Protein AF-A0A060ZF05-F1 (afdb_monomer_lite)

Radius of gyration: 28.79 Å; chains: 1; bounding box: 62×110×44 Å

Organism: Oncorhynchus mykiss (NCBI:txid8022)

Foldseek 3Di:
DYDDDDDDDDDDDDDDDDDDDDPDDPFLQQLCLLELVSQLVQCPPPDDPLDDSSQQSQLQWHDPPDAAWIAHNTRRDIDDPDDRPDGNLVVCCVVPVVGCSNVVVDPRRCYPVCVPPLVQLVDLVSQLVQCPVPDPPQQADSSVCSVVSKHWDDDDDHWTWIDHRPWTWTWDQDPVNKIWIWIDDPQFIWIFTDHRRDRPDTDTPHD

Sequence (207 aa):
MGFSAPPPSSPLSSRGVEDMSHQRPPTCHNPSMRREQDRLDSFHSWILSIITPSELAKAGFYYLGQGDRVACFTCGGQLSNWEPGDRAVSEHQRHYPNCHFVRGDRADNVSLAGVVSVTSMQQREERLLTFVHWPLRIPVRPDQLAKAGFYYVGKRDSELYIHIFNYICILFLHNDGVCVLQGVMMCGVMVCVCVCGVLQGVMMCVC

pLDDT: mean 71.34, std 19.38, range [30.27, 97.69]

InterPro domains:
  IPR001370 BIR repeat [PF00653] (39-102)
  IPR001370 BIR repeat [PS01282] (36-102)
  IPR001370 BIR repeat [PS50143] (39-103)
  IPR001370 BIR repeat [PS50143] (127-169)
  IPR001370 BIR repeat [SM00238] (34-104)
  IPR001370 BIR repeat [cd00022] (37-104)
  IPR050784 Inhibitor of Apoptosis [PTHR10044] (10-158)

Secondary structure (DSSP, 8-state):
---------------------SS-------GGG-BHHHHHHTTTT---SSS-HHHHHHTTEEE-SSTT-EEETTT--EE----TT--HHHHHHHH-TT-TTTTT--SS-B-HHHHS-TTGGGSHHHHHHGGGG--TT--S-HHHHHHTTEEEEEEETTEEEEEETTEEEEEEEPTTSEEEEEEEETTEEEEEEEETTEEEEEEEE--

Structure (mmCIF, N/CA/C/O backbone):
data_AF-A0A060ZF05-F1
#
_entry.id   AF-A0A060ZF05-F1
#
loop_
_atom_site.group_PDB
_atom_site.id
_atom_site.type_symbol
_atom_site.label_atom_id
_atom_site.label_alt_id
_atom_site.label_comp_id
_atom_site.label_asym_id
_atom_site.label_entity_id
_atom_site.label_seq_id
_atom_site.pdbx_PDB_ins_code
_atom_site.Cartn_x
_atom_site.Cartn_y
_atom_site.Cartn_z
_atom_site.occupancy
_atom_site.B_iso_or_equiv
_atom_site.auth_seq_id
_atom_site.auth_comp_id
_atom_site.auth_asym_id
_atom_site.auth_atom_id
_atom_site.pdbx_PDB_model_num
ATOM 1 N N . MET A 1 1 ? -37.560 73.081 -5.644 1.00 37.31 1 MET A N 1
ATOM 2 C CA . MET A 1 1 ? -37.584 73.018 -4.165 1.00 37.31 1 MET A CA 1
ATOM 3 C C . MET A 1 1 ? -37.797 71.549 -3.816 1.00 37.31 1 MET A C 1
ATOM 5 O O . MET A 1 1 ? -38.806 71.029 -4.250 1.00 37.31 1 MET A O 1
ATOM 9 N N . GLY A 1 2 ? -36.929 70.758 -3.197 1.00 42.72 2 GLY A N 1
ATOM 10 C CA . GLY A 1 2 ? -35.638 70.950 -2.546 1.00 42.72 2 GLY A CA 1
ATOM 11 C C . GLY A 1 2 ? -35.559 69.940 -1.386 1.00 42.72 2 GLY A C 1
ATOM 12 O O . GLY A 1 2 ? -36.425 70.010 -0.525 1.00 42.72 2 GLY A O 1
ATOM 13 N N . PHE A 1 3 ? -34.507 69.100 -1.379 1.00 38.28 3 PHE A N 1
ATOM 14 C CA . PHE A 1 3 ? -33.882 68.419 -0.215 1.00 38.28 3 PHE A CA 1
ATOM 15 C C . PHE A 1 3 ? -34.684 67.238 0.413 1.00 38.28 3 PHE A C 1
ATOM 17 O O . PHE A 1 3 ? -35.897 67.313 0.509 1.00 38.28 3 PHE A O 1
ATOM 24 N N . SER A 1 4 ? -34.157 66.074 0.828 1.00 40.22 4 SER A N 1
ATOM 25 C CA . SER A 1 4 ? -32.821 65.613 1.253 1.00 40.22 4 SER A CA 1
ATOM 26 C C . SER A 1 4 ? -32.740 64.063 1.224 1.00 40.22 4 SER A C 1
ATOM 28 O O . SER A 1 4 ? -33.758 63.394 1.368 1.00 40.22 4 SER A O 1
ATOM 30 N N . ALA A 1 5 ? -31.532 63.493 1.155 1.00 41.94 5 ALA A N 1
ATOM 31 C CA . ALA A 1 5 ? -31.155 62.166 1.707 1.00 41.94 5 ALA A CA 1
ATOM 32 C C . ALA A 1 5 ? -30.052 62.404 2.784 1.00 41.94 5 ALA A C 1
ATOM 34 O O . ALA A 1 5 ? -29.548 63.535 2.764 1.00 41.94 5 ALA A O 1
ATOM 35 N N . PRO A 1 6 ? -29.584 61.468 3.669 1.00 47.88 6 PRO A N 1
ATOM 36 C CA . PRO A 1 6 ? -29.504 59.987 3.573 1.00 47.88 6 PRO A CA 1
ATOM 37 C C . PRO A 1 6 ? -29.701 59.232 4.958 1.00 47.88 6 PRO A C 1
ATOM 39 O O . PRO A 1 6 ? -30.583 59.660 5.691 1.00 47.88 6 PRO A O 1
ATOM 42 N N . PRO A 1 7 ? -28.964 58.148 5.361 1.00 48.72 7 PRO A N 1
ATOM 43 C CA . PRO A 1 7 ? -29.350 56.709 5.420 1.00 48.72 7 PRO A CA 1
ATOM 44 C C . PRO A 1 7 ? -29.197 56.079 6.856 1.00 48.72 7 PRO A C 1
ATOM 46 O O . PRO A 1 7 ? -29.183 56.838 7.820 1.00 48.72 7 PRO A O 1
ATOM 49 N N . PRO A 1 8 ? -28.865 54.773 7.067 1.00 51.00 8 PRO A N 1
ATOM 50 C CA . PRO A 1 8 ? -29.492 53.479 6.717 1.00 51.00 8 PRO A CA 1
ATOM 51 C C . PRO A 1 8 ? -29.905 52.643 7.971 1.00 51.00 8 PRO A C 1
ATOM 53 O O . PRO A 1 8 ? -29.541 52.967 9.098 1.00 51.00 8 PRO A O 1
ATOM 56 N N . SER A 1 9 ? -30.587 51.500 7.798 1.00 36.81 9 SER A N 1
ATOM 57 C CA . SER A 1 9 ? -30.452 50.310 8.680 1.00 36.81 9 SER A CA 1
ATOM 58 C C . SER A 1 9 ? -31.197 49.085 8.124 1.00 36.81 9 SER A C 1
ATOM 60 O O . SER A 1 9 ? -32.403 49.117 7.903 1.00 36.81 9 SER A O 1
ATOM 62 N N . SER A 1 10 ? -30.467 47.987 7.912 1.00 43.34 10 SER A N 1
ATOM 63 C CA . SER A 1 10 ? -30.991 46.610 7.811 1.00 43.34 10 SER A CA 1
ATOM 64 C C . SER A 1 10 ? -31.406 46.122 9.216 1.00 43.34 10 SER A C 1
ATOM 66 O O . SER A 1 10 ? -30.821 46.628 10.179 1.00 43.34 10 SER A O 1
ATOM 68 N N . PRO A 1 11 ? -32.337 45.148 9.396 1.00 44.28 11 PRO A N 1
ATOM 69 C CA . PRO A 1 11 ? -31.976 43.720 9.258 1.00 44.28 11 PRO A CA 1
ATOM 70 C C . PRO A 1 11 ? -33.100 42.702 8.870 1.00 44.28 11 PRO A C 1
ATOM 72 O O . PRO A 1 11 ? -34.249 42.817 9.268 1.00 44.28 11 PRO A O 1
ATOM 75 N N . LEU A 1 12 ? -32.668 41.650 8.152 1.00 35.44 12 LEU A N 1
ATOM 76 C CA . LEU A 1 12 ? -32.954 40.192 8.246 1.00 35.44 12 LEU A CA 1
ATOM 77 C C . LEU A 1 12 ? -34.383 39.556 8.253 1.00 35.44 12 LEU A C 1
ATOM 79 O O . LEU A 1 12 ? -35.133 39.668 9.214 1.00 35.44 12 LEU A O 1
ATOM 83 N N . SER A 1 13 ? -34.536 38.608 7.297 1.00 39.97 13 SER A N 1
ATOM 84 C CA . SER A 1 13 ? -35.200 37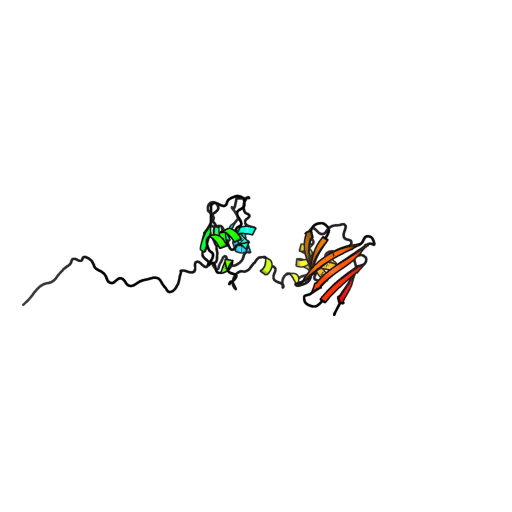.270 7.340 1.00 39.97 13 SER A CA 1
ATOM 85 C C . SER A 1 13 ? -36.722 37.181 7.076 1.00 39.97 13 SER A C 1
ATOM 87 O O . SER A 1 13 ? -37.522 37.769 7.787 1.00 39.97 13 SER A O 1
ATOM 89 N N . SER A 1 14 ? -37.227 36.375 6.124 1.00 43.94 14 SER A N 1
ATOM 90 C CA . SER A 1 14 ? -37.078 34.908 6.133 1.00 43.94 14 SER A CA 1
ATOM 91 C C . SER A 1 14 ? -37.566 34.172 4.856 1.00 43.94 14 SER A C 1
ATOM 93 O O . SER A 1 14 ? -38.616 34.475 4.305 1.00 43.94 14 SER A O 1
ATOM 95 N N . ARG A 1 15 ? -36.800 33.119 4.509 1.00 44.34 15 ARG A N 1
ATOM 96 C CA . ARG A 1 15 ? -37.182 31.768 4.019 1.00 44.34 15 ARG A CA 1
ATOM 97 C C . ARG A 1 15 ? -37.821 31.566 2.629 1.00 44.34 15 ARG A C 1
ATOM 99 O O . ARG A 1 15 ? -39.030 31.431 2.501 1.00 44.34 15 ARG A O 1
ATOM 106 N N . GLY A 1 16 ? -36.953 31.257 1.663 1.00 39.88 16 GLY A N 1
ATOM 107 C CA . GLY A 1 16 ? -37.136 30.147 0.719 1.00 39.88 16 GLY A CA 1
ATOM 108 C C . GLY A 1 16 ? -35.880 29.271 0.776 1.00 39.88 16 GLY A C 1
ATOM 109 O O . GLY A 1 16 ? -34.785 29.765 0.524 1.00 39.88 16 GLY A O 1
ATOM 110 N N . VAL A 1 17 ? -36.017 28.025 1.225 1.00 56.09 17 VAL A N 1
ATOM 111 C CA . VAL A 1 17 ? -34.931 27.042 1.343 1.00 56.09 17 VAL A CA 1
ATOM 112 C C . VAL A 1 17 ? -35.178 26.007 0.257 1.00 56.09 17 VAL A C 1
ATOM 114 O O . VAL A 1 17 ? -36.142 25.262 0.380 1.00 56.09 17 VAL A O 1
ATOM 117 N N . GLU A 1 18 ? -34.330 25.950 -0.770 1.00 51.72 18 GLU A N 1
ATOM 118 C CA . GLU A 1 18 ? -34.262 24.803 -1.685 1.00 51.72 18 GLU A CA 1
ATOM 119 C C . GLU A 1 18 ? -32.794 24.388 -1.890 1.00 51.72 18 GLU A C 1
ATOM 121 O O . GLU A 1 18 ? -32.016 24.999 -2.617 1.00 51.72 18 GLU A O 1
ATOM 126 N N . ASP A 1 19 ? -32.447 23.400 -1.064 1.00 46.66 19 ASP A N 1
ATOM 127 C CA . ASP A 1 19 ? -31.475 22.308 -1.162 1.00 46.66 19 ASP A CA 1
ATOM 128 C C . ASP A 1 19 ? -30.199 22.447 -2.024 1.00 46.66 19 ASP A C 1
ATOM 130 O O . ASP A 1 19 ? -30.164 22.245 -3.238 1.00 46.66 19 ASP A O 1
ATOM 134 N N . MET A 1 20 ? -29.091 22.658 -1.312 1.00 54.03 20 MET A N 1
ATOM 135 C CA . MET A 1 20 ? -27.708 22.514 -1.763 1.00 54.03 20 MET A CA 1
ATOM 136 C C . MET A 1 20 ? -27.163 21.124 -1.401 1.00 54.03 20 MET A C 1
ATOM 138 O O . MET A 1 20 ? -26.401 21.015 -0.437 1.00 54.03 20 MET A O 1
ATOM 142 N N . SER A 1 21 ? -27.507 20.051 -2.132 1.00 50.41 21 SER A N 1
ATOM 143 C CA . SER A 1 21 ? -26.936 18.742 -1.758 1.00 50.41 21 SER A CA 1
ATOM 144 C C . SER A 1 21 ? -26.695 17.652 -2.815 1.00 50.41 21 SER A C 1
ATOM 146 O O . SER A 1 21 ? -26.310 16.566 -2.389 1.00 50.41 21 SER A O 1
ATOM 148 N N . HIS A 1 22 ? -26.833 17.825 -4.145 1.00 56.66 22 HIS A N 1
ATOM 149 C CA . HIS A 1 22 ? -26.851 16.629 -5.036 1.00 56.66 22 HIS A CA 1
ATOM 150 C C . HIS A 1 22 ? -25.856 16.474 -6.205 1.00 56.66 22 HIS A C 1
ATOM 152 O O . HIS A 1 22 ? -25.925 15.423 -6.837 1.00 56.66 22 HIS A O 1
ATOM 158 N N . GLN A 1 23 ? -24.907 17.370 -6.537 1.00 53.16 23 GLN A N 1
ATOM 159 C CA . GLN A 1 23 ? -24.079 17.132 -7.756 1.00 53.16 23 GLN A CA 1
ATOM 160 C C . GLN A 1 23 ? -22.585 17.500 -7.701 1.00 53.16 23 GLN A C 1
ATOM 162 O O . GLN A 1 23 ? -22.026 18.019 -8.662 1.00 53.16 23 GLN A O 1
ATOM 167 N N . ARG A 1 24 ? -21.909 17.152 -6.604 1.00 46.50 24 ARG A N 1
ATOM 168 C CA . ARG A 1 24 ? -20.616 16.426 -6.589 1.00 46.50 24 ARG A CA 1
ATOM 169 C C . ARG A 1 24 ? -20.098 16.422 -5.152 1.00 46.50 24 ARG A C 1
ATOM 171 O O . ARG A 1 24 ? -19.870 17.501 -4.608 1.00 46.50 24 ARG A O 1
ATOM 178 N N . PRO A 1 25 ? -19.857 15.253 -4.537 1.00 49.22 25 PRO A N 1
ATOM 179 C CA . PRO A 1 25 ? -19.029 15.218 -3.342 1.00 49.22 25 PRO A CA 1
ATOM 180 C C . PRO A 1 25 ? -17.658 15.809 -3.705 1.00 49.22 25 PRO A C 1
ATOM 182 O O . PRO A 1 25 ? -17.191 15.568 -4.826 1.00 49.22 25 PRO A O 1
ATOM 185 N N . PRO A 1 26 ? -16.982 16.546 -2.806 1.00 48.66 26 PRO A N 1
ATOM 186 C CA . PRO A 1 26 ? -15.568 16.814 -2.985 1.00 48.66 26 PRO A CA 1
ATOM 187 C C . PRO A 1 26 ? -14.891 15.447 -3.024 1.00 48.66 26 PRO A C 1
ATOM 189 O O . PRO A 1 26 ? -14.799 14.753 -2.014 1.00 48.66 26 PRO A O 1
ATOM 192 N N . THR A 1 27 ? -14.483 15.003 -4.209 1.00 53.50 27 THR A N 1
ATOM 193 C CA . THR A 1 27 ? -13.615 13.844 -4.328 1.00 53.50 27 THR A CA 1
ATOM 194 C C . THR A 1 27 ? -12.332 14.240 -3.615 1.00 53.50 27 THR A C 1
ATOM 196 O O . THR A 1 27 ? -11.495 14.927 -4.197 1.00 53.50 27 THR A O 1
ATOM 199 N N . CYS A 1 28 ? -12.161 13.853 -2.352 1.00 57.56 28 CYS A N 1
ATOM 200 C CA . CYS A 1 28 ? -10.864 13.878 -1.678 1.00 57.56 28 CYS A CA 1
ATOM 201 C C . CYS A 1 28 ? -10.023 12.718 -2.222 1.00 57.56 28 CYS A C 1
ATOM 203 O O . CYS A 1 28 ? -9.595 11.793 -1.537 1.00 57.56 28 CYS A O 1
ATOM 205 N N . HIS A 1 29 ? -9.836 12.796 -3.532 1.00 72.00 29 HIS A N 1
ATOM 206 C CA . HIS A 1 29 ? -8.847 12.095 -4.291 1.00 72.00 29 HIS A CA 1
ATOM 207 C C . HIS A 1 29 ? -7.545 12.857 -4.065 1.00 72.00 29 HIS A C 1
ATOM 209 O O . HIS A 1 29 ? -7.476 14.049 -4.364 1.00 72.00 29 HIS A O 1
ATOM 215 N N . ASN A 1 30 ? -6.535 12.193 -3.513 1.00 83.19 30 ASN A N 1
ATOM 216 C CA . ASN A 1 30 ? -5.188 12.732 -3.408 1.00 83.19 30 ASN A CA 1
ATOM 217 C C . ASN A 1 30 ? -4.326 12.099 -4.517 1.00 83.19 30 ASN A C 1
ATOM 219 O O . ASN A 1 30 ? -3.826 10.984 -4.334 1.00 83.19 30 ASN A O 1
ATOM 223 N N . PRO A 1 31 ? -4.154 12.764 -5.681 1.00 83.00 31 PRO A N 1
ATOM 224 C CA . PRO A 1 31 ? -3.467 12.173 -6.826 1.00 83.00 31 PRO A CA 1
ATOM 225 C C . PRO A 1 31 ? -1.995 11.858 -6.552 1.00 83.00 31 PRO A C 1
ATOM 227 O O . PRO A 1 31 ? -1.457 10.942 -7.170 1.00 83.00 31 PRO A O 1
ATOM 230 N N . SER A 1 32 ? -1.345 12.589 -5.636 1.00 86.75 32 SER A N 1
ATOM 231 C CA . SER A 1 32 ? 0.062 12.351 -5.291 1.00 86.75 32 SER A CA 1
ATOM 232 C C . SER A 1 32 ? 0.272 11.043 -4.528 1.00 86.75 32 SER A C 1
ATOM 234 O O . SER A 1 32 ? 1.389 10.556 -4.469 1.00 86.75 32 SER A O 1
ATOM 236 N N . MET A 1 33 ? -0.800 10.440 -4.003 1.00 91.81 33 MET A N 1
ATOM 237 C CA . MET A 1 33 ? -0.770 9.183 -3.249 1.00 91.81 33 MET A CA 1
ATOM 238 C C . MET A 1 33 ? -1.316 7.995 -4.061 1.00 91.81 33 MET A C 1
ATOM 240 O O . MET A 1 33 ? -1.662 6.941 -3.514 1.00 91.81 33 MET A O 1
ATOM 244 N N . ARG A 1 34 ? -1.410 8.144 -5.392 1.00 87.00 34 ARG A N 1
ATOM 245 C CA . ARG A 1 34 ? -1.910 7.090 -6.290 1.00 87.00 34 ARG A CA 1
ATOM 246 C C . ARG A 1 34 ? -0.980 5.880 -6.382 1.00 87.00 34 ARG A C 1
ATOM 248 O O . ARG A 1 34 ? -1.466 4.769 -6.608 1.00 87.00 34 ARG A O 1
ATOM 255 N N . ARG A 1 35 ? 0.335 6.080 -6.217 1.00 85.19 35 ARG A N 1
ATOM 256 C CA . ARG A 1 35 ? 1.319 4.992 -6.216 1.00 85.19 35 ARG A CA 1
ATOM 257 C C . ARG A 1 35 ? 1.431 4.416 -4.818 1.00 85.19 35 ARG A C 1
ATOM 259 O O . ARG A 1 35 ? 1.539 5.145 -3.840 1.00 85.19 35 ARG A O 1
ATOM 266 N N . GLU A 1 36 ? 1.427 3.096 -4.728 1.00 90.44 36 GLU A N 1
ATOM 267 C CA . GLU A 1 36 ? 1.588 2.390 -3.461 1.00 90.44 36 GLU A CA 1
ATOM 268 C C . GLU A 1 36 ? 2.944 2.686 -2.808 1.00 90.44 36 GLU A C 1
ATOM 270 O O . GLU A 1 36 ? 2.998 2.802 -1.588 1.00 90.44 36 GLU A O 1
ATOM 275 N N . GLN A 1 37 ? 3.997 2.919 -3.602 1.00 88.81 37 GLN A N 1
ATOM 276 C CA . GLN A 1 37 ? 5.295 3.359 -3.081 1.00 88.81 37 GLN A CA 1
ATOM 277 C C . GLN A 1 37 ? 5.216 4.730 -2.393 1.00 88.81 37 GLN A C 1
ATOM 279 O O . GLN A 1 37 ? 5.701 4.862 -1.279 1.00 88.81 37 GLN A O 1
ATOM 284 N N . ASP A 1 38 ? 4.532 5.718 -2.983 1.00 91.38 38 ASP A N 1
ATOM 285 C CA . ASP A 1 38 ? 4.375 7.042 -2.349 1.00 91.38 38 ASP A CA 1
ATOM 286 C C . ASP A 1 38 ? 3.641 6.924 -1.007 1.00 91.38 38 ASP A C 1
ATOM 288 O O . ASP A 1 38 ? 3.963 7.599 -0.028 1.00 91.38 38 ASP A O 1
ATOM 292 N N . ARG A 1 39 ? 2.654 6.020 -0.949 1.00 95.50 39 ARG A N 1
ATOM 293 C CA . ARG A 1 39 ? 1.940 5.724 0.292 1.00 95.50 39 ARG A CA 1
ATOM 294 C C . ARG A 1 39 ? 2.855 5.072 1.317 1.00 95.50 39 ARG A C 1
ATOM 296 O O . ARG A 1 39 ? 2.810 5.480 2.469 1.00 95.50 39 ARG A O 1
ATOM 303 N N . LEU A 1 40 ? 3.690 4.113 0.924 1.00 94.31 40 LEU A N 1
ATOM 304 C CA . LEU A 1 40 ? 4.695 3.513 1.805 1.00 94.31 40 LEU A CA 1
ATOM 305 C C . LEU A 1 40 ? 5.672 4.551 2.363 1.00 94.31 40 LEU A C 1
ATOM 307 O O . LEU A 1 40 ? 5.910 4.574 3.569 1.00 94.31 40 LEU A O 1
ATOM 311 N N . ASP A 1 41 ? 6.191 5.428 1.506 1.00 93.00 41 ASP A N 1
ATOM 312 C CA . ASP A 1 41 ? 7.196 6.429 1.876 1.00 93.00 41 ASP A CA 1
ATOM 313 C C . ASP A 1 41 ? 6.658 7.434 2.910 1.00 93.00 41 ASP A C 1
ATOM 315 O O . ASP A 1 41 ? 7.416 7.994 3.704 1.00 93.00 41 ASP A O 1
ATOM 319 N N . SER A 1 42 ? 5.333 7.612 2.975 1.00 94.56 42 SER A N 1
ATOM 320 C CA . SER A 1 42 ? 4.698 8.448 3.999 1.00 94.56 42 SER A CA 1
ATOM 321 C C . SER A 1 42 ? 4.867 7.914 5.430 1.00 94.56 42 SER A C 1
ATOM 323 O O . SER A 1 42 ? 4.777 8.691 6.375 1.00 94.56 42 SER A O 1
ATOM 325 N N . PHE A 1 43 ? 5.165 6.623 5.626 1.00 96.56 43 PHE A N 1
ATOM 326 C CA . PHE A 1 43 ? 5.248 5.977 6.946 1.00 96.56 43 PHE A CA 1
ATOM 327 C C . PHE A 1 43 ? 6.621 6.107 7.637 1.00 96.56 43 PHE A C 1
ATOM 329 O O . PHE A 1 43 ? 6.942 5.322 8.528 1.00 96.56 43 PHE A O 1
ATOM 336 N N . HIS A 1 44 ? 7.437 7.102 7.277 1.00 88.56 44 HIS A N 1
ATOM 337 C CA . HIS A 1 44 ? 8.808 7.263 7.786 1.00 88.56 44 HIS A CA 1
ATOM 338 C C . HIS A 1 44 ? 8.932 7.349 9.326 1.00 88.56 44 HIS A C 1
ATOM 340 O O . HIS A 1 44 ? 9.999 7.071 9.867 1.00 88.56 44 HIS A O 1
ATOM 346 N N . SER A 1 45 ? 7.872 7.747 10.041 1.00 90.06 45 SER A N 1
ATOM 347 C CA . SER A 1 45 ? 7.822 7.831 11.513 1.00 90.06 45 SER A CA 1
ATOM 348 C C . SER A 1 45 ? 6.754 6.929 12.142 1.00 90.06 45 SER A C 1
ATOM 350 O O . SER A 1 45 ? 6.326 7.163 13.272 1.00 90.06 45 SER A O 1
ATOM 352 N N . TRP A 1 46 ? 6.307 5.897 11.424 1.00 92.81 46 TRP A N 1
ATOM 353 C CA . TRP A 1 46 ? 5.329 4.942 11.934 1.00 92.81 46 TRP A CA 1
ATOM 354 C C . TRP A 1 46 ? 5.943 4.009 12.982 1.00 92.81 46 TRP A C 1
ATOM 356 O O . TRP A 1 46 ? 6.964 3.372 12.730 1.00 92.81 46 TRP A O 1
ATOM 366 N N . ILE A 1 47 ? 5.304 3.908 14.149 1.00 87.69 47 ILE A N 1
ATOM 367 C CA . ILE A 1 47 ? 5.835 3.158 15.301 1.00 87.69 47 ILE A CA 1
ATOM 368 C C . ILE A 1 47 ? 5.019 1.913 15.670 1.00 87.69 47 ILE A C 1
ATOM 370 O O . ILE A 1 47 ? 5.479 1.105 16.474 1.00 87.69 47 ILE A O 1
ATOM 374 N N . LEU A 1 48 ? 3.813 1.742 15.116 1.00 88.25 48 LEU A N 1
ATOM 375 C CA . LEU A 1 48 ? 2.967 0.600 15.457 1.00 88.25 48 LEU A CA 1
ATOM 376 C C . LEU A 1 48 ? 3.423 -0.657 14.714 1.00 88.25 48 LEU A C 1
ATOM 378 O O . LEU A 1 48 ? 3.506 -0.673 13.489 1.00 88.25 48 LEU A O 1
ATOM 382 N N . SER A 1 49 ? 3.670 -1.730 15.464 1.00 89.31 49 SER A N 1
ATOM 383 C CA . SER A 1 49 ? 4.021 -3.049 14.922 1.00 89.31 49 SER A CA 1
ATOM 384 C C . SER A 1 49 ? 2.809 -3.954 14.690 1.00 89.31 49 SER A C 1
ATOM 386 O O . SER A 1 49 ? 2.897 -4.893 13.903 1.00 89.31 49 SER A O 1
ATOM 388 N N . ILE A 1 50 ? 1.683 -3.668 15.354 1.00 91.25 50 ILE A N 1
ATOM 389 C CA . ILE A 1 50 ? 0.435 -4.446 15.263 1.00 91.25 50 ILE A CA 1
ATOM 390 C C . ILE A 1 50 ? -0.188 -4.409 13.865 1.00 91.25 50 ILE A C 1
ATOM 392 O O . ILE A 1 50 ? -0.889 -5.340 13.485 1.00 91.25 50 ILE A O 1
ATOM 396 N N . ILE A 1 51 ? 0.108 -3.360 13.096 1.00 92.88 51 ILE A N 1
ATOM 397 C CA . ILE A 1 51 ? -0.287 -3.218 11.703 1.00 92.88 51 ILE A CA 1
ATOM 398 C C . ILE A 1 51 ? 0.849 -2.565 10.925 1.00 92.88 51 ILE A C 1
ATOM 400 O O . ILE A 1 51 ? 1.432 -1.562 11.345 1.00 92.88 51 ILE A O 1
ATOM 404 N N . THR A 1 52 ? 1.205 -3.170 9.795 1.00 93.50 52 THR A N 1
ATOM 405 C CA . THR A 1 52 ? 2.409 -2.768 9.065 1.00 93.50 52 THR A CA 1
ATOM 406 C C . THR A 1 52 ? 2.116 -1.655 8.054 1.00 93.50 52 THR A C 1
ATOM 408 O O . THR A 1 52 ? 1.061 -1.670 7.412 1.00 93.50 52 THR A O 1
ATOM 411 N N . PRO A 1 53 ? 3.073 -0.738 7.812 1.00 94.50 53 PRO A N 1
ATOM 412 C CA . PRO A 1 53 ? 2.985 0.236 6.723 1.00 94.50 53 PRO A CA 1
ATOM 413 C C . PRO A 1 53 ? 2.648 -0.380 5.361 1.00 94.50 53 PRO A C 1
ATOM 415 O O . PRO A 1 53 ? 1.870 0.186 4.600 1.00 94.50 53 PRO A O 1
ATOM 418 N N . SER A 1 54 ? 3.192 -1.566 5.062 1.00 92.12 54 SER A N 1
ATOM 419 C CA . SER A 1 54 ? 2.920 -2.277 3.807 1.00 92.12 54 SER A CA 1
ATOM 420 C C . SER A 1 54 ? 1.467 -2.717 3.685 1.00 92.12 54 SER A C 1
ATOM 422 O O . SER A 1 54 ? 0.863 -2.531 2.630 1.00 92.12 54 SER A O 1
ATOM 424 N N . GLU A 1 55 ? 0.876 -3.235 4.761 1.00 92.81 55 GLU A N 1
ATOM 425 C CA . GLU A 1 55 ? -0.540 -3.595 4.769 1.00 92.81 55 GLU A CA 1
ATOM 426 C C . GLU A 1 55 ? -1.441 -2.368 4.561 1.00 92.81 55 GLU A C 1
ATOM 428 O O . GLU A 1 55 ? -2.367 -2.410 3.747 1.00 92.81 55 GLU A O 1
ATOM 433 N N . LEU A 1 56 ? -1.126 -1.256 5.227 1.00 96.50 56 LEU A N 1
ATOM 434 C CA . LEU A 1 56 ? -1.856 0.006 5.101 1.00 96.50 56 LEU A CA 1
ATOM 435 C C . LEU A 1 56 ? -1.746 0.591 3.684 1.00 96.50 56 LEU A C 1
ATOM 437 O O . LEU A 1 56 ? -2.764 0.878 3.047 1.00 96.50 56 LEU A O 1
ATOM 441 N N . ALA A 1 57 ? -0.529 0.699 3.148 1.00 95.38 57 ALA A N 1
ATOM 442 C CA . ALA A 1 57 ? -0.280 1.201 1.798 1.00 95.38 57 ALA A CA 1
ATOM 443 C C . ALA A 1 57 ? -0.994 0.361 0.735 1.00 95.38 57 ALA A C 1
ATOM 445 O O . ALA A 1 57 ? -1.637 0.914 -0.169 1.00 95.38 57 ALA A O 1
ATOM 446 N N . LYS A 1 58 ? -0.965 -0.967 0.871 1.00 91.19 58 LYS A N 1
ATOM 447 C CA . LYS A 1 58 ? -1.669 -1.888 -0.024 1.00 91.19 58 LYS A CA 1
ATOM 448 C C . LYS A 1 58 ? -3.190 -1.750 0.064 1.00 91.19 58 LYS A C 1
ATOM 450 O O . LYS A 1 58 ? -3.863 -1.875 -0.954 1.00 91.19 58 LYS A O 1
ATOM 455 N N . ALA A 1 59 ? -3.732 -1.426 1.237 1.00 94.00 59 ALA A N 1
ATOM 456 C CA . ALA A 1 59 ? -5.151 -1.119 1.428 1.00 94.00 59 ALA A CA 1
ATOM 457 C C . ALA A 1 59 ? -5.559 0.285 0.931 1.00 94.00 59 ALA A C 1
ATOM 459 O O . ALA A 1 59 ? -6.724 0.666 1.053 1.00 94.00 59 ALA A O 1
ATOM 460 N N . GLY A 1 60 ? -4.629 1.046 0.344 1.00 94.12 60 GLY A N 1
ATOM 461 C CA . GLY A 1 60 ? -4.886 2.370 -0.219 1.00 94.12 60 GLY A CA 1
ATOM 462 C C . GLY A 1 60 ? -4.673 3.519 0.766 1.00 94.12 60 GLY A C 1
ATOM 463 O O . GLY A 1 60 ? -5.067 4.644 0.456 1.00 94.12 60 GLY A O 1
ATOM 464 N N . PHE A 1 61 ? -4.067 3.264 1.926 1.00 96.81 61 PHE A N 1
ATOM 465 C CA . PHE A 1 61 ? -3.835 4.263 2.965 1.00 96.81 61 PHE A CA 1
ATOM 466 C C . PHE A 1 61 ? -2.430 4.862 2.916 1.00 96.81 61 PHE A C 1
ATOM 468 O O . PHE A 1 61 ? -1.464 4.158 2.651 1.00 96.81 61 PHE A O 1
ATOM 475 N N . TYR A 1 62 ? -2.316 6.153 3.213 1.00 96.69 62 TYR A N 1
ATOM 476 C CA . TYR A 1 62 ? -1.052 6.831 3.508 1.00 96.69 62 TYR A CA 1
ATOM 477 C C . TYR A 1 62 ? -1.111 7.445 4.908 1.00 96.69 62 TYR A C 1
ATOM 479 O O . TYR A 1 62 ? -2.196 7.732 5.424 1.00 96.69 62 TYR A O 1
ATOM 487 N N . TYR A 1 63 ? 0.046 7.632 5.531 1.00 97.56 63 TYR A N 1
ATOM 488 C CA . TYR A 1 63 ? 0.164 8.182 6.873 1.00 97.56 63 TYR A CA 1
ATOM 489 C C . TYR A 1 63 ? -0.043 9.698 6.888 1.00 97.56 63 TYR A C 1
ATOM 491 O O . TYR A 1 63 ? 0.437 10.415 6.009 1.00 97.56 63 TYR A O 1
ATOM 499 N N . LEU A 1 64 ? -0.739 10.198 7.912 1.00 95.25 64 LEU A N 1
ATOM 500 C CA . LEU A 1 64 ? -0.985 11.631 8.099 1.00 95.25 64 LEU A CA 1
ATOM 501 C C . LEU A 1 64 ? 0.071 12.335 8.964 1.00 95.25 64 LEU A C 1
ATOM 503 O O . LEU A 1 64 ? -0.014 13.545 9.152 1.00 95.25 64 LEU A O 1
ATOM 507 N N . GLY A 1 65 ? 1.051 11.607 9.508 1.00 92.88 65 GLY A N 1
ATOM 508 C CA . GLY A 1 65 ? 2.107 12.192 10.342 1.00 92.88 65 GLY A CA 1
ATOM 509 C C . GLY A 1 65 ? 1.739 12.371 11.819 1.00 92.88 65 GLY A C 1
ATOM 510 O O . GLY A 1 65 ? 2.569 12.849 12.589 1.00 92.88 65 GLY A O 1
ATOM 511 N N . GLN A 1 66 ? 0.523 11.996 12.232 1.00 91.94 66 GLN A N 1
ATOM 512 C CA . GLN A 1 66 ? 0.043 12.172 13.603 1.00 91.94 66 GLN A CA 1
ATOM 513 C C . GLN A 1 66 ? -0.533 10.877 14.186 1.00 91.94 66 GLN A C 1
ATOM 515 O O . GLN A 1 66 ? -1.560 10.380 13.721 1.00 91.94 66 GLN A O 1
ATOM 520 N N . GLY A 1 67 ? 0.081 10.391 15.270 1.00 93.25 67 GLY A N 1
ATOM 521 C CA . GLY A 1 67 ? -0.360 9.187 15.977 1.00 93.25 67 GLY A CA 1
ATOM 522 C C . GLY A 1 67 ? -0.336 7.968 15.061 1.00 93.25 67 GLY A C 1
ATOM 523 O O . GLY A 1 67 ? 0.694 7.650 14.479 1.00 93.25 67 GLY A O 1
ATOM 524 N N . ASP A 1 68 ? -1.481 7.313 14.912 1.00 95.31 68 ASP A N 1
ATOM 525 C CA . ASP A 1 68 ? -1.680 6.177 14.013 1.00 95.31 68 ASP A CA 1
ATOM 526 C C . ASP A 1 68 ? -2.694 6.475 12.893 1.00 95.31 68 ASP A C 1
ATOM 528 O O . ASP A 1 68 ? -3.307 5.583 12.300 1.00 95.31 68 ASP A O 1
ATOM 532 N N . ARG A 1 69 ? -2.889 7.765 12.603 1.00 97.06 69 ARG A N 1
ATOM 533 C CA . ARG A 1 69 ? -3.897 8.227 11.652 1.00 97.06 69 ARG A CA 1
ATOM 534 C C . ARG A 1 69 ? -3.438 8.019 10.220 1.00 97.06 69 ARG A C 1
ATOM 536 O O . ARG A 1 69 ? -2.376 8.497 9.815 1.00 97.06 69 ARG A O 1
ATOM 543 N N . VAL A 1 70 ? -4.296 7.401 9.424 1.00 97.56 70 VAL A N 1
ATOM 544 C CA . VAL A 1 70 ? -4.083 7.204 7.990 1.00 97.56 70 VAL A CA 1
ATOM 545 C C . VAL A 1 70 ? -5.264 7.724 7.183 1.00 97.56 70 VAL A C 1
ATOM 547 O O . VAL A 1 70 ? -6.369 7.828 7.709 1.00 97.56 70 VAL A O 1
ATOM 550 N N . ALA A 1 71 ? -5.050 8.027 5.904 1.00 96.62 71 ALA A N 1
ATOM 551 C CA . ALA A 1 71 ? -6.100 8.450 4.981 1.00 96.62 71 ALA A CA 1
ATOM 552 C C . ALA A 1 71 ? -6.038 7.682 3.665 1.00 96.62 71 ALA A C 1
ATOM 554 O O . ALA A 1 71 ? -4.958 7.370 3.162 1.00 96.62 71 ALA A O 1
ATOM 555 N N . CYS A 1 72 ? -7.195 7.375 3.083 1.00 95.56 72 CYS A N 1
ATOM 556 C CA . CYS A 1 72 ? -7.239 6.756 1.770 1.00 95.56 72 CYS A CA 1
ATOM 557 C C . CYS A 1 72 ? -7.039 7.804 0.667 1.00 95.56 72 CYS A C 1
ATOM 559 O O . CYS A 1 72 ? -7.762 8.796 0.617 1.00 95.56 72 CYS A O 1
ATOM 561 N N . PHE A 1 73 ? -6.153 7.547 -0.302 1.00 94.12 73 PHE A N 1
ATOM 562 C CA . PHE A 1 73 ? -5.941 8.455 -1.447 1.00 94.12 73 PHE A CA 1
ATOM 563 C C . PHE A 1 73 ? -7.163 8.611 -2.370 1.00 94.12 73 PHE A C 1
ATOM 565 O O . PHE A 1 73 ? -7.163 9.431 -3.282 1.00 94.12 73 PHE A O 1
ATOM 572 N N . THR A 1 74 ? -8.181 7.776 -2.178 1.00 91.19 74 THR A N 1
ATOM 573 C CA . THR A 1 74 ? -9.368 7.690 -3.026 1.00 91.19 74 THR A CA 1
ATOM 574 C C . THR A 1 74 ? -10.519 8.522 -2.515 1.00 91.19 74 THR A C 1
ATOM 576 O O . THR A 1 74 ? -11.070 9.349 -3.232 1.00 91.19 74 THR A O 1
ATOM 579 N N . CYS A 1 75 ? -10.973 8.124 -1.332 1.00 91.38 75 CYS A N 1
ATOM 580 C CA . CYS A 1 75 ? -12.217 8.541 -0.724 1.00 91.38 75 CYS A CA 1
ATOM 581 C C . CYS A 1 75 ? -11.930 9.498 0.426 1.00 91.38 75 CYS A C 1
ATOM 583 O O . CYS A 1 75 ? -12.867 9.873 1.118 1.00 91.38 75 CYS A O 1
ATOM 585 N N . GLY A 1 76 ? -10.645 9.790 0.685 1.00 92.50 76 GLY A N 1
ATOM 586 C CA . GLY A 1 76 ? -10.139 10.555 1.822 1.00 92.50 76 GLY A CA 1
ATOM 587 C C . GLY A 1 76 ? -10.557 10.029 3.187 1.00 92.50 76 GLY A C 1
ATOM 588 O O . GLY A 1 76 ? -10.341 10.723 4.176 1.00 92.50 76 GLY A O 1
ATOM 589 N N . GLY A 1 77 ? -11.147 8.832 3.253 1.00 94.81 77 GLY A N 1
ATOM 590 C CA . GLY A 1 77 ? -11.565 8.203 4.493 1.00 94.81 77 GLY A CA 1
ATOM 591 C C . GLY A 1 77 ? -10.373 8.015 5.420 1.00 94.81 77 GLY A C 1
ATOM 592 O O . GLY A 1 77 ? -9.342 7.488 4.994 1.00 94.81 77 GLY A O 1
ATOM 593 N N . GLN A 1 78 ? -10.513 8.477 6.660 1.00 96.94 78 GLN A N 1
ATOM 594 C CA . GLN A 1 78 ? -9.476 8.408 7.684 1.00 96.94 78 GLN A CA 1
ATOM 595 C C . GLN A 1 78 ? -9.790 7.315 8.698 1.00 96.94 78 GLN A C 1
ATOM 597 O O . GLN A 1 78 ? -10.953 7.128 9.057 1.00 96.94 78 GLN A O 1
ATOM 602 N N . LEU A 1 79 ? -8.750 6.619 9.151 1.00 97.38 79 LEU A N 1
ATOM 603 C CA . LEU A 1 79 ? -8.811 5.611 10.210 1.00 97.38 79 LEU A CA 1
ATOM 604 C C . LEU A 1 79 ? -7.668 5.824 11.205 1.00 97.38 79 LEU A C 1
ATOM 606 O O . LEU A 1 79 ? -6.615 6.357 10.848 1.00 97.38 79 LEU A O 1
ATOM 610 N N . SER A 1 80 ? -7.904 5.427 12.451 1.00 96.56 80 SER A N 1
ATOM 611 C CA . SER A 1 80 ? -6.985 5.526 13.588 1.00 96.56 80 SER A CA 1
ATOM 612 C C . SER A 1 80 ? -7.453 4.600 14.710 1.00 96.56 80 SER A C 1
ATOM 614 O O . SER A 1 80 ? -8.566 4.081 14.635 1.00 96.56 80 SER A O 1
ATOM 616 N N . ASN A 1 81 ? -6.676 4.508 15.787 1.00 96.00 81 ASN A N 1
ATOM 617 C CA . ASN A 1 81 ? -6.879 3.587 16.907 1.00 96.00 81 ASN A CA 1
ATOM 618 C C . ASN A 1 81 ? -6.856 2.118 16.462 1.00 96.00 81 ASN A C 1
ATOM 620 O O . ASN A 1 81 ? -7.783 1.370 16.750 1.00 96.00 81 ASN A O 1
ATOM 624 N N . TRP A 1 82 ? -5.812 1.729 15.730 1.00 96.62 82 TRP A N 1
ATOM 625 C CA . TRP A 1 82 ? -5.643 0.353 15.259 1.00 96.62 82 TRP A CA 1
ATOM 626 C C . TRP A 1 82 ? -5.461 -0.620 16.428 1.00 96.62 82 TRP A C 1
ATOM 628 O O . TRP A 1 82 ? -4.678 -0.361 17.346 1.00 96.62 82 TRP A O 1
ATOM 638 N N . GLU A 1 83 ? -6.140 -1.763 16.367 1.00 95.19 83 GLU A N 1
ATOM 639 C CA . GLU A 1 83 ? -6.120 -2.802 17.396 1.00 95.19 83 GLU A CA 1
ATOM 640 C C . GLU A 1 83 ? -5.436 -4.094 16.906 1.00 95.19 83 GLU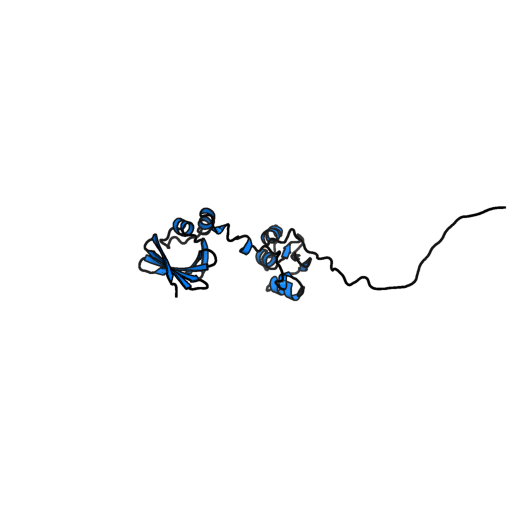 A C 1
ATOM 642 O O . GLU A 1 83 ? -5.392 -4.387 15.705 1.00 95.19 83 GLU A O 1
ATOM 647 N N . PRO A 1 84 ? -4.876 -4.916 17.817 1.00 93.00 84 PRO A N 1
ATOM 648 C CA . PRO A 1 84 ? -4.362 -6.231 17.452 1.00 93.00 84 PRO A CA 1
ATOM 649 C C . PRO A 1 84 ? -5.442 -7.101 16.792 1.00 93.00 84 PRO A C 1
ATOM 651 O O . PRO A 1 84 ? -6.460 -7.414 17.402 1.00 93.00 84 PRO A O 1
ATOM 654 N N . GLY A 1 85 ? -5.179 -7.548 15.562 1.00 91.62 85 GLY A N 1
ATOM 655 C CA . GLY A 1 85 ? -6.110 -8.364 14.775 1.00 91.62 85 GLY A CA 1
ATOM 656 C C . GLY A 1 85 ? -6.868 -7.587 13.699 1.00 91.62 85 GLY A C 1
ATOM 657 O O . GLY A 1 85 ? -7.456 -8.220 12.815 1.00 91.62 85 GLY A O 1
ATOM 658 N N . ASP A 1 86 ? -6.796 -6.254 13.711 1.00 93.38 86 ASP A N 1
ATOM 659 C CA . ASP A 1 86 ? -7.327 -5.439 12.626 1.00 93.38 86 ASP A CA 1
ATOM 660 C C . ASP A 1 86 ? -6.638 -5.758 11.304 1.00 93.38 86 ASP A C 1
ATOM 662 O O . ASP A 1 86 ? -5.433 -6.009 11.225 1.00 93.38 86 ASP A O 1
ATOM 666 N N . ARG A 1 87 ? -7.425 -5.705 10.230 1.00 94.25 87 ARG A N 1
ATOM 667 C CA . ARG A 1 87 ? -6.929 -5.843 8.862 1.00 94.25 87 ARG A CA 1
ATOM 668 C C . ARG A 1 87 ? -7.259 -4.587 8.088 1.00 94.25 87 ARG A C 1
ATOM 670 O O . ARG A 1 87 ? -8.436 -4.249 7.963 1.00 94.25 87 ARG A O 1
ATOM 677 N N . ALA A 1 88 ? -6.255 -3.943 7.495 1.00 94.81 88 ALA A N 1
ATOM 678 C CA . ALA A 1 88 ? -6.445 -2.634 6.863 1.00 94.81 88 ALA A CA 1
ATOM 679 C C . ALA A 1 88 ? -7.535 -2.654 5.781 1.00 94.81 88 ALA A C 1
ATOM 681 O O . ALA A 1 88 ? -8.367 -1.755 5.718 1.00 94.81 88 ALA A O 1
ATOM 682 N N . VAL A 1 89 ? -7.557 -3.696 4.942 1.00 92.38 89 VAL A N 1
ATOM 683 C CA . VAL A 1 89 ? -8.563 -3.849 3.875 1.00 92.38 89 VAL A CA 1
ATOM 684 C C . VAL A 1 89 ? -9.962 -4.059 4.451 1.00 92.38 89 VAL A C 1
ATOM 686 O O . VAL A 1 89 ? -10.913 -3.444 3.971 1.00 92.38 89 VAL A O 1
ATOM 689 N N . SER A 1 90 ? -10.086 -4.895 5.483 1.00 95.69 90 SER A N 1
ATOM 690 C CA . SER A 1 90 ? -11.371 -5.175 6.127 1.00 95.69 90 SER A CA 1
ATOM 691 C C . SER A 1 90 ? -11.934 -3.923 6.789 1.00 95.69 90 SER A C 1
ATOM 693 O O . SER A 1 90 ? -13.096 -3.593 6.571 1.00 95.69 90 SER A O 1
ATOM 695 N N . GLU A 1 91 ? -11.101 -3.178 7.518 1.00 97.69 91 GLU A N 1
ATOM 696 C CA . GLU A 1 91 ? -11.504 -1.920 8.145 1.00 97.69 91 GLU A CA 1
ATOM 697 C C . GLU A 1 91 ? -11.856 -0.860 7.098 1.00 97.69 91 GLU A C 1
ATOM 699 O O . GLU A 1 91 ? -12.885 -0.190 7.203 1.00 97.69 91 GLU A O 1
ATOM 704 N N . HIS A 1 92 ? -11.082 -0.762 6.016 1.00 96.44 92 HIS A N 1
ATOM 705 C CA . HIS A 1 92 ? -11.410 0.131 4.908 1.00 96.44 92 HIS A CA 1
ATOM 706 C C . HIS A 1 92 ? -12.790 -0.184 4.315 1.00 96.44 92 HIS A C 1
ATOM 708 O O . HIS A 1 92 ? -13.601 0.721 4.119 1.00 96.44 92 HIS A O 1
ATOM 714 N N . GLN A 1 93 ? -13.082 -1.462 4.069 1.00 95.75 93 GLN A N 1
ATOM 715 C CA . GLN A 1 93 ? -14.371 -1.892 3.540 1.00 95.75 93 GLN A CA 1
ATOM 716 C C . GLN A 1 93 ? -15.516 -1.676 4.527 1.00 95.75 93 GLN A C 1
ATOM 718 O O . GLN A 1 93 ? -16.607 -1.282 4.116 1.00 95.75 93 GLN A O 1
ATOM 723 N N . ARG A 1 94 ? -15.267 -1.901 5.818 1.00 96.00 94 ARG A N 1
ATOM 724 C CA . ARG A 1 94 ? -16.255 -1.742 6.885 1.00 96.00 94 ARG A CA 1
ATOM 725 C C . ARG A 1 94 ? -16.684 -0.287 7.059 1.00 96.00 94 ARG A C 1
ATOM 727 O O . ARG A 1 94 ? -17.879 -0.020 7.141 1.00 96.00 94 ARG A O 1
ATOM 734 N N . HIS A 1 95 ? -15.729 0.644 7.103 1.00 95.88 95 HIS A N 1
ATOM 735 C CA . HIS A 1 95 ? -16.008 2.068 7.346 1.00 95.88 95 HIS A CA 1
ATOM 736 C C . HIS A 1 95 ? -16.338 2.849 6.075 1.00 95.88 95 HIS A C 1
ATOM 738 O O . HIS A 1 95 ? -17.131 3.787 6.117 1.00 95.88 95 HIS A O 1
ATOM 744 N N . TYR A 1 96 ? -15.762 2.464 4.933 1.00 94.25 96 TYR A N 1
ATOM 745 C CA . TYR A 1 96 ? -15.935 3.161 3.656 1.00 94.25 96 TYR A CA 1
ATOM 746 C C . TYR A 1 96 ? -16.314 2.190 2.519 1.00 94.25 96 TYR A C 1
ATOM 748 O O . TY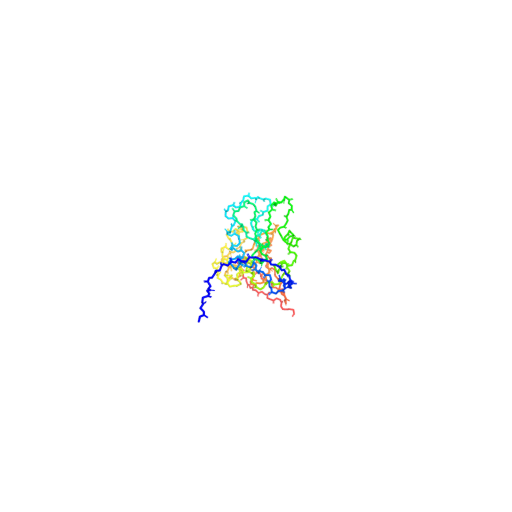R A 1 96 ? -15.604 2.106 1.512 1.00 94.25 96 TYR A O 1
ATOM 756 N N . PRO A 1 97 ? -17.464 1.490 2.610 1.00 93.19 97 PRO A N 1
ATOM 757 C CA . PRO A 1 97 ? -17.866 0.459 1.640 1.00 93.19 97 PRO A CA 1
ATOM 758 C C . PRO A 1 97 ? -18.069 0.995 0.214 1.00 93.19 97 PRO A C 1
ATOM 760 O O . PRO A 1 97 ? -17.927 0.262 -0.762 1.00 93.19 97 PRO A O 1
ATOM 763 N N . ASN A 1 98 ? -18.362 2.291 0.075 1.00 88.81 98 ASN A N 1
ATOM 764 C CA . ASN A 1 98 ? -18.543 2.956 -1.217 1.00 88.81 98 ASN A CA 1
ATOM 765 C C . ASN A 1 98 ? -17.234 3.472 -1.833 1.00 88.81 98 ASN A C 1
ATOM 767 O O . ASN A 1 98 ? -17.257 4.107 -2.886 1.00 88.81 98 ASN A O 1
ATOM 771 N N . CYS A 1 99 ? -16.087 3.226 -1.197 1.00 90.31 99 CYS A N 1
ATOM 772 C CA . CYS A 1 99 ? -14.800 3.631 -1.733 1.00 90.31 99 CYS A CA 1
ATOM 773 C C . CYS A 1 99 ? -14.522 2.915 -3.062 1.00 90.31 99 CYS A C 1
ATOM 775 O O . CYS A 1 99 ? -14.452 1.687 -3.113 1.00 90.31 99 CYS A O 1
ATOM 777 N N . HIS A 1 100 ? -14.269 3.680 -4.130 1.00 86.19 100 HIS A N 1
ATOM 778 C CA . HIS A 1 100 ? -13.898 3.127 -5.438 1.00 86.19 100 HIS A CA 1
ATOM 779 C C . HIS A 1 100 ? -12.667 2.205 -5.375 1.00 86.19 100 HIS A C 1
ATOM 781 O O . HIS A 1 100 ? -12.504 1.350 -6.234 1.00 86.19 100 HIS A O 1
ATOM 787 N N . PHE A 1 101 ? -11.785 2.366 -4.376 1.00 87.25 101 PHE A N 1
ATOM 788 C CA . PHE A 1 101 ? -10.666 1.445 -4.133 1.00 87.25 101 PHE A CA 1
ATOM 789 C C . PHE A 1 101 ? -11.109 0.088 -3.641 1.00 87.25 101 PHE A C 1
ATOM 791 O O . PHE A 1 101 ? -10.750 -0.919 -4.240 1.00 87.25 101 PHE A O 1
ATOM 798 N N . VAL A 1 102 ? -11.918 0.076 -2.591 1.00 88.06 102 VAL A N 1
ATOM 799 C CA . VAL A 1 102 ? -12.448 -1.151 -2.002 1.00 88.06 102 VAL A CA 1
ATOM 800 C C . VAL A 1 102 ? -13.308 -1.911 -3.011 1.00 88.06 102 VAL A C 1
ATOM 802 O O . VAL A 1 102 ? -13.236 -3.132 -3.086 1.00 88.06 102 VAL A O 1
ATOM 805 N N . ARG A 1 103 ? -14.086 -1.188 -3.823 1.00 83.75 103 ARG A N 1
ATOM 806 C CA . ARG A 1 103 ? -14.963 -1.768 -4.849 1.00 83.75 103 ARG A CA 1
ATOM 807 C C . ARG A 1 103 ? -14.229 -2.317 -6.077 1.00 83.75 103 ARG A C 1
ATOM 809 O O . ARG A 1 103 ? -14.847 -3.012 -6.872 1.00 83.75 103 ARG A O 1
ATOM 816 N N . GLY A 1 104 ? -12.936 -2.020 -6.237 1.00 76.94 104 GLY A N 1
ATOM 817 C CA . GLY A 1 104 ? -12.147 -2.452 -7.395 1.00 76.94 104 GLY A CA 1
ATOM 818 C C . GLY A 1 104 ? -12.313 -1.587 -8.652 1.00 76.94 104 GLY A C 1
ATOM 819 O O . GLY A 1 104 ? -11.757 -1.919 -9.692 1.00 76.94 104 GLY A O 1
ATOM 820 N N . ASP A 1 105 ? -12.994 -0.443 -8.563 1.00 73.50 105 ASP A N 1
ATOM 821 C CA . ASP A 1 105 ? -13.345 0.425 -9.701 1.00 73.50 105 ASP A CA 1
ATOM 822 C C . ASP A 1 105 ? -12.179 1.330 -10.177 1.00 73.50 105 ASP A C 1
ATOM 824 O O . ASP A 1 105 ? -12.400 2.374 -10.793 1.00 73.50 105 ASP A O 1
ATOM 828 N N . ARG A 1 106 ? -10.916 1.013 -9.853 1.00 63.72 106 ARG A N 1
ATOM 829 C CA . ARG A 1 106 ? -9.797 1.965 -10.017 1.00 63.72 106 ARG A CA 1
ATOM 830 C C . ARG A 1 106 ? -8.883 1.687 -11.200 1.00 63.72 106 ARG A C 1
ATOM 832 O O . ARG A 1 106 ? -8.007 0.833 -11.108 1.00 63.72 106 ARG A O 1
ATOM 839 N N . ALA A 1 107 ? -8.932 2.558 -12.204 1.00 58.53 107 ALA A N 1
ATOM 840 C CA . ALA A 1 107 ? -7.880 2.651 -13.220 1.00 58.53 107 ALA A CA 1
ATOM 841 C C . ALA A 1 107 ? -6.584 3.321 -12.703 1.00 58.53 107 ALA A C 1
ATOM 843 O O . ALA A 1 107 ? -5.520 3.135 -13.284 1.00 58.53 107 ALA A O 1
ATOM 844 N N . ASP A 1 108 ? -6.647 4.087 -11.602 1.00 67.12 108 ASP A N 1
ATOM 845 C CA . ASP A 1 108 ? -5.550 4.989 -11.222 1.00 67.12 108 ASP A CA 1
ATOM 846 C C . ASP A 1 108 ? -4.564 4.477 -10.164 1.00 67.12 108 ASP A C 1
ATOM 848 O O . ASP A 1 108 ? -3.521 5.112 -9.965 1.00 67.12 108 ASP A O 1
ATOM 852 N N . ASN A 1 109 ? -4.875 3.374 -9.472 1.00 78.44 109 ASN A N 1
ATOM 853 C CA . ASN A 1 109 ? -3.977 2.799 -8.467 1.00 78.44 109 ASN A CA 1
ATOM 854 C C . ASN A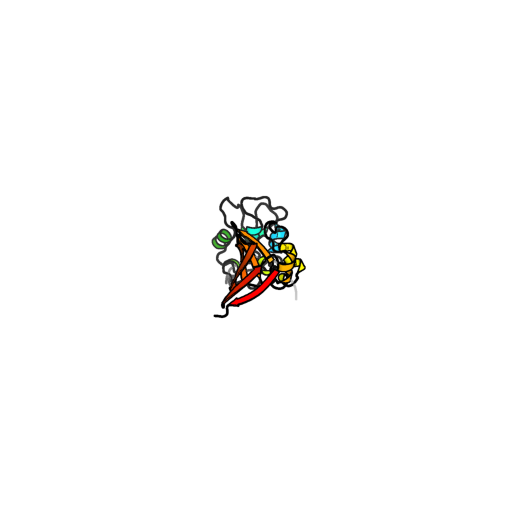 1 109 ? -2.749 2.189 -9.143 1.00 78.44 109 ASN A C 1
ATOM 856 O O . ASN A 1 109 ? -2.882 1.273 -9.950 1.00 78.44 109 ASN A O 1
ATOM 860 N N . VAL A 1 110 ? -1.560 2.633 -8.749 1.00 77.38 110 VAL A N 1
ATOM 861 C CA . VAL A 1 110 ? -0.310 2.016 -9.197 1.00 77.38 110 VAL A CA 1
ATOM 862 C C . VAL A 1 110 ? 0.215 1.167 -8.044 1.00 77.38 110 VAL A C 1
ATOM 864 O O . VAL A 1 110 ? 0.820 1.689 -7.109 1.00 77.38 110 VAL A O 1
ATOM 867 N N . SER A 1 111 ? -0.093 -0.130 -8.063 1.00 72.50 111 SER A N 1
ATOM 868 C CA . SER A 1 111 ? 0.352 -1.071 -7.028 1.00 72.50 111 SER A CA 1
ATOM 869 C C . SER A 1 111 ? 1.856 -1.316 -7.117 1.00 72.50 111 SER A C 1
ATOM 871 O O . SER A 1 111 ? 2.426 -1.226 -8.200 1.00 72.50 111 SER A O 1
ATOM 873 N N . LEU A 1 112 ? 2.511 -1.704 -6.022 1.00 63.56 112 LEU A N 1
ATOM 874 C CA . LEU A 1 112 ? 3.915 -2.145 -6.066 1.00 63.56 112 LEU A CA 1
ATOM 875 C C . LEU A 1 112 ? 4.081 -3.339 -7.005 1.00 63.56 112 LEU A C 1
ATOM 877 O O . LEU A 1 112 ? 5.041 -3.398 -7.763 1.00 63.56 112 LEU A O 1
ATOM 881 N N . ALA A 1 113 ? 3.089 -4.232 -7.033 1.00 56.25 113 ALA A N 1
ATOM 882 C CA . ALA A 1 113 ? 3.024 -5.333 -7.989 1.00 56.25 113 ALA A CA 1
ATOM 883 C C . ALA A 1 113 ? 2.937 -4.867 -9.459 1.00 56.25 113 ALA A C 1
ATOM 885 O O . ALA A 1 113 ? 3.321 -5.621 -10.343 1.00 56.25 113 ALA A O 1
ATOM 886 N N . GLY A 1 114 ? 2.452 -3.645 -9.720 1.00 45.81 114 GLY A N 1
ATOM 887 C CA . GLY A 1 114 ? 2.404 -3.011 -11.042 1.00 45.81 114 GLY A CA 1
ATOM 888 C C . GLY A 1 114 ? 3.570 -2.055 -11.341 1.00 45.81 114 GLY A C 1
ATOM 889 O O . GLY A 1 114 ? 3.860 -1.817 -12.510 1.00 45.81 114 GLY A O 1
ATOM 890 N N . VAL A 1 115 ? 4.266 -1.531 -10.317 1.00 47.06 115 VAL A N 1
ATOM 891 C CA . VAL A 1 115 ? 5.557 -0.815 -10.457 1.00 47.06 115 VAL A CA 1
ATOM 892 C C . VAL A 1 115 ? 6.715 -1.794 -10.662 1.00 47.06 115 VAL A C 1
ATOM 894 O O . VAL A 1 115 ? 7.707 -1.432 -11.292 1.00 47.06 115 VAL A O 1
ATOM 897 N N . VAL A 1 116 ? 6.549 -3.070 -10.290 1.00 46.53 116 VAL A N 1
ATOM 898 C CA . VAL A 1 116 ? 7.221 -4.182 -10.985 1.00 46.53 116 VAL A CA 1
ATOM 899 C C . VAL A 1 116 ? 6.596 -4.290 -12.378 1.00 46.53 116 VAL A C 1
ATOM 901 O O . VAL A 1 116 ? 5.877 -5.227 -12.717 1.00 46.53 116 VAL A O 1
ATOM 904 N N . SER A 1 117 ? 6.801 -3.244 -13.178 1.00 44.78 117 SER A N 1
ATOM 905 C CA . SER A 1 117 ? 6.351 -3.192 -14.550 1.00 44.78 117 SER A CA 1
ATOM 906 C C . SER A 1 117 ? 6.988 -4.372 -15.258 1.00 44.78 117 SER A C 1
ATOM 908 O O . SER A 1 117 ? 8.187 -4.627 -15.140 1.00 44.78 117 SER A O 1
ATOM 910 N N . VAL A 1 118 ? 6.181 -5.065 -16.041 1.00 47.50 118 VAL A N 1
ATOM 911 C CA . VAL A 1 118 ? 6.551 -6.165 -16.934 1.00 47.50 118 VAL A CA 1
ATOM 912 C C . VAL A 1 118 ? 7.741 -5.794 -17.860 1.00 47.50 118 VAL A C 1
ATOM 914 O O . VAL A 1 118 ? 8.351 -6.665 -18.475 1.00 47.50 118 VAL A O 1
ATOM 917 N N . THR A 1 119 ? 8.128 -4.512 -17.914 1.00 45.44 119 THR A N 1
ATOM 918 C CA . THR A 1 119 ? 9.322 -3.970 -18.581 1.00 45.44 119 THR A CA 1
ATOM 919 C C . THR A 1 119 ? 10.617 -3.979 -17.747 1.00 45.44 119 THR A C 1
ATOM 921 O O . THR A 1 119 ? 11.687 -4.121 -18.326 1.00 45.44 119 THR A O 1
ATOM 924 N N . SER A 1 120 ? 10.571 -3.878 -16.414 1.00 46.84 120 SER A N 1
ATOM 925 C CA . SER A 1 120 ? 11.761 -3.910 -15.531 1.00 46.84 120 SER A CA 1
ATOM 926 C C . SER A 1 120 ? 12.455 -5.281 -15.596 1.00 46.84 120 SER A C 1
ATOM 928 O O . SER A 1 120 ? 13.655 -5.403 -15.848 1.00 46.84 120 SER A O 1
ATOM 930 N N . MET A 1 121 ? 11.658 -6.353 -15.588 1.00 51.25 121 MET A N 1
ATOM 931 C CA . MET A 1 121 ? 12.150 -7.725 -15.742 1.00 51.25 121 MET A CA 1
ATOM 932 C C . MET A 1 121 ? 12.640 -8.057 -17.162 1.00 51.25 121 MET A C 1
ATOM 934 O O . MET A 1 121 ? 12.980 -9.209 -17.420 1.00 51.25 121 MET A O 1
ATOM 938 N N . GLN A 1 122 ? 12.731 -7.095 -18.092 1.00 55.25 122 GLN A N 1
ATOM 939 C CA . GLN A 1 122 ? 13.436 -7.270 -19.372 1.00 55.25 122 GLN A CA 1
ATOM 940 C C . GLN A 1 122 ? 14.953 -7.115 -19.223 1.00 55.25 122 GLN A C 1
ATOM 942 O O . GLN A 1 122 ? 15.703 -7.767 -19.960 1.00 55.25 122 GLN A O 1
ATOM 947 N N . GLN A 1 123 ? 15.422 -6.354 -18.232 1.00 61.41 123 GLN A N 1
ATOM 948 C CA . GLN A 1 123 ? 16.848 -6.132 -18.022 1.00 61.41 123 GLN A CA 1
ATOM 949 C C . GLN A 1 123 ? 17.461 -7.274 -17.207 1.00 61.41 123 GLN A C 1
ATOM 951 O O . GLN A 1 123 ? 17.005 -7.633 -16.121 1.00 61.41 123 GLN A O 1
ATOM 956 N N . ARG A 1 124 ? 18.517 -7.883 -17.756 1.00 69.38 124 ARG A N 1
ATOM 957 C CA . ARG A 1 124 ? 19.228 -9.013 -17.137 1.00 69.38 124 ARG A CA 1
ATOM 958 C C . ARG A 1 124 ? 19.750 -8.675 -15.741 1.00 69.38 124 ARG A C 1
ATOM 960 O O . ARG A 1 124 ? 19.729 -9.544 -14.877 1.00 69.38 124 ARG A O 1
ATOM 967 N N . GLU A 1 125 ? 20.234 -7.455 -15.539 1.00 71.75 125 GLU A N 1
ATOM 968 C CA . GLU A 1 125 ? 20.793 -7.008 -14.260 1.00 71.75 125 GLU A CA 1
ATOM 969 C C . GLU A 1 125 ? 19.734 -6.938 -13.163 1.00 71.75 125 GLU A C 1
ATOM 971 O O . GLU A 1 125 ? 19.960 -7.457 -12.075 1.00 71.75 125 GLU A O 1
ATOM 976 N N . GLU A 1 126 ? 18.543 -6.426 -13.468 1.00 71.69 126 GLU A N 1
ATOM 977 C CA . GLU A 1 126 ? 17.436 -6.372 -12.508 1.00 71.69 126 GLU A CA 1
ATOM 978 C C . GLU A 1 126 ? 16.973 -7.777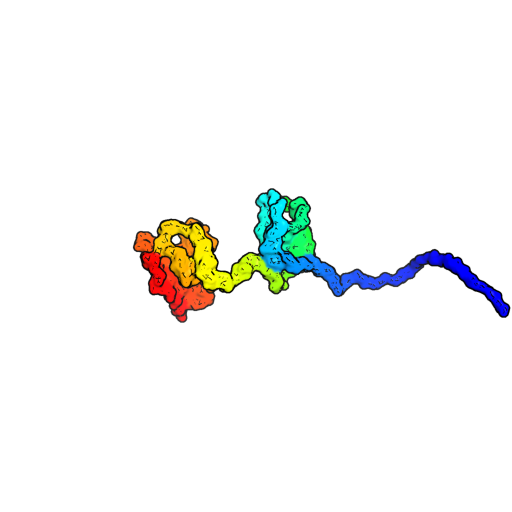 -12.105 1.00 71.69 126 GLU A C 1
ATOM 980 O O . GLU A 1 126 ? 16.798 -8.067 -10.920 1.00 71.69 126 GLU A O 1
ATOM 985 N N . ARG A 1 127 ? 16.885 -8.698 -13.076 1.00 77.94 127 ARG A N 1
ATOM 986 C CA . ARG A 1 127 ? 16.608 -10.112 -12.788 1.00 77.94 127 ARG A CA 1
ATOM 987 C C . ARG A 1 127 ? 17.695 -10.728 -11.917 1.00 77.94 127 ARG A C 1
ATOM 989 O O . ARG A 1 127 ? 17.374 -11.464 -10.992 1.00 77.94 127 ARG A O 1
ATOM 996 N N . LEU A 1 128 ? 18.965 -10.415 -12.167 1.00 80.69 128 LEU A N 1
ATOM 997 C CA . LEU A 1 128 ? 20.089 -10.951 -11.400 1.00 80.69 128 LEU A CA 1
ATOM 998 C C . LEU A 1 128 ? 20.045 -10.527 -9.925 1.00 80.69 128 LEU A C 1
ATOM 1000 O O . LEU A 1 128 ? 20.334 -11.348 -9.057 1.00 80.69 128 LEU A O 1
ATOM 1004 N N . LEU A 1 129 ? 19.628 -9.290 -9.634 1.00 81.62 129 LEU A N 1
ATOM 1005 C CA . LEU A 1 129 ? 19.516 -8.783 -8.261 1.00 81.62 129 LEU A CA 1
ATOM 1006 C C . LEU A 1 129 ? 18.515 -9.573 -7.415 1.00 81.62 129 LEU A C 1
ATOM 1008 O O . LEU A 1 129 ? 18.714 -9.727 -6.210 1.00 81.62 129 LEU A O 1
ATOM 1012 N N . THR A 1 130 ? 17.483 -10.144 -8.038 1.00 78.56 130 THR A N 1
ATOM 1013 C CA . THR A 1 130 ? 16.523 -10.985 -7.313 1.00 78.56 130 THR A CA 1
ATOM 1014 C C . THR A 1 130 ? 17.172 -12.235 -6.714 1.00 78.56 130 THR A C 1
ATOM 1016 O O . THR A 1 130 ? 16.702 -12.742 -5.704 1.00 78.56 130 THR A O 1
ATOM 1019 N N . PHE A 1 131 ? 18.306 -12.697 -7.247 1.00 83.00 131 PHE A N 1
ATOM 1020 C CA . PHE A 1 131 ? 19.002 -13.903 -6.797 1.00 83.00 131 PHE A CA 1
ATOM 1021 C C . PHE A 1 131 ? 20.026 -13.670 -5.675 1.00 83.00 131 PHE A C 1
ATOM 1023 O O . PHE A 1 131 ? 20.810 -14.569 -5.374 1.00 83.00 131 PHE A O 1
ATOM 1030 N N . VAL A 1 132 ? 20.034 -12.503 -5.024 1.00 80.94 132 VAL A N 1
ATOM 1031 C CA . VAL A 1 132 ? 20.989 -12.193 -3.940 1.00 80.94 132 VAL A CA 1
ATOM 1032 C C . VAL A 1 132 ? 20.974 -13.234 -2.806 1.00 80.94 132 VAL A C 1
ATOM 1034 O O . VAL A 1 132 ? 22.013 -13.516 -2.218 1.00 80.94 132 VAL A O 1
ATOM 1037 N N . HIS A 1 133 ? 19.825 -13.870 -2.554 1.00 79.19 133 HIS A N 1
ATOM 1038 C CA . HIS A 1 133 ? 19.666 -14.939 -1.558 1.00 79.19 133 HIS A CA 1
ATOM 1039 C C . HIS A 1 133 ? 19.513 -16.338 -2.185 1.00 79.19 133 HIS A C 1
ATOM 1041 O O . HIS A 1 133 ? 18.865 -17.214 -1.606 1.00 79.19 133 HIS A O 1
ATOM 1047 N N . TRP A 1 134 ? 20.057 -16.558 -3.387 1.00 80.56 134 TRP A N 1
ATOM 1048 C CA . TRP A 1 134 ? 19.966 -17.850 -4.069 1.00 80.56 134 TRP A CA 1
ATOM 1049 C C . TRP A 1 134 ? 20.676 -18.957 -3.272 1.00 80.56 134 TRP A C 1
ATOM 1051 O O . TRP A 1 134 ? 21.837 -18.783 -2.888 1.00 80.56 134 TRP A O 1
ATOM 1061 N N . PRO A 1 135 ? 20.030 -20.109 -3.007 1.00 78.56 135 PRO A N 1
ATOM 1062 C CA . PRO A 1 135 ? 20.642 -21.134 -2.173 1.00 78.56 135 PRO A CA 1
ATOM 1063 C C . PRO A 1 135 ? 21.867 -21.769 -2.841 1.00 78.56 135 PRO A C 1
ATOM 1065 O O . PRO A 1 135 ? 21.781 -22.315 -3.937 1.00 78.56 135 PRO A O 1
ATOM 1068 N N . LEU A 1 136 ? 22.986 -21.814 -2.111 1.00 75.50 136 LEU A N 1
ATOM 1069 C CA . LEU A 1 136 ? 24.269 -22.363 -2.581 1.00 75.50 136 LEU A CA 1
ATOM 1070 C C . LEU A 1 136 ? 24.226 -23.853 -2.966 1.00 75.50 136 LEU A C 1
ATOM 1072 O O . LEU A 1 136 ? 25.118 -24.340 -3.649 1.00 75.50 136 LEU A O 1
ATOM 1076 N N . ARG A 1 137 ? 23.200 -24.586 -2.516 1.00 71.38 137 ARG A N 1
ATOM 1077 C CA . ARG A 1 137 ? 23.003 -26.009 -2.838 1.00 71.38 137 ARG A CA 1
ATOM 1078 C C . ARG A 1 137 ? 22.400 -26.244 -4.222 1.00 71.38 137 ARG A C 1
ATOM 1080 O O . ARG A 1 137 ? 22.349 -27.389 -4.655 1.00 71.38 137 ARG A O 1
ATOM 1087 N N . ILE A 1 138 ? 21.934 -25.196 -4.899 1.00 70.94 138 ILE A N 1
ATOM 1088 C CA . ILE A 1 138 ? 21.372 -25.323 -6.239 1.00 70.94 138 ILE A CA 1
ATOM 1089 C C . ILE A 1 138 ? 22.496 -25.132 -7.259 1.00 70.94 138 ILE A C 1
ATOM 1091 O O . ILE A 1 138 ? 23.045 -24.034 -7.347 1.00 70.94 138 ILE A O 1
ATOM 1095 N N . PRO A 1 139 ? 22.824 -26.152 -8.071 1.00 69.12 139 PRO A N 1
ATOM 1096 C CA . PRO A 1 139 ? 23.947 -26.102 -9.011 1.00 69.12 139 PRO A CA 1
ATOM 1097 C C . PRO A 1 139 ? 23.681 -25.222 -10.248 1.00 69.12 139 PRO A C 1
ATOM 1099 O O . PRO A 1 139 ? 24.483 -25.193 -11.179 1.00 69.12 139 PRO A O 1
ATOM 1102 N N . VAL A 1 140 ? 22.554 -24.505 -10.284 1.00 77.00 140 VAL A N 1
ATOM 1103 C CA . VAL A 1 140 ? 22.178 -23.601 -11.377 1.00 77.00 140 VAL A CA 1
ATOM 1104 C C . VAL A 1 140 ? 22.644 -22.190 -11.052 1.00 77.00 140 VAL A C 1
ATOM 1106 O O . VAL A 1 140 ? 22.359 -21.668 -9.972 1.00 77.00 140 VAL A O 1
ATOM 1109 N N . ARG A 1 141 ? 23.333 -21.554 -12.004 1.00 78.31 141 ARG A N 1
ATOM 1110 C CA . ARG A 1 141 ? 23.866 -20.209 -11.808 1.00 78.31 141 ARG A CA 1
ATOM 1111 C C . ARG A 1 141 ? 22.774 -19.149 -12.005 1.00 78.31 141 ARG A C 1
ATOM 1113 O O . ARG A 1 141 ? 22.140 -19.123 -13.065 1.00 78.31 141 ARG A O 1
ATOM 1120 N N . PRO A 1 142 ? 22.603 -18.213 -11.055 1.00 81.62 142 PRO A N 1
ATOM 1121 C CA . PRO A 1 142 ? 21.695 -17.077 -11.200 1.00 81.62 142 PRO A CA 1
ATOM 1122 C C . PRO A 1 142 ? 21.862 -16.278 -12.490 1.00 81.62 142 PRO A C 1
ATOM 1124 O O . PRO A 1 142 ? 20.880 -15.830 -13.070 1.00 81.62 142 PRO A O 1
ATOM 1127 N N . ASP A 1 143 ? 23.097 -16.127 -12.978 1.00 78.25 143 ASP A N 1
ATOM 1128 C CA . ASP A 1 143 ? 23.372 -15.376 -14.203 1.00 78.25 143 ASP A CA 1
ATOM 1129 C C . ASP A 1 143 ? 22.760 -16.020 -15.451 1.00 78.25 143 ASP A C 1
ATOM 1131 O O . ASP A 1 143 ? 22.320 -15.300 -16.348 1.00 78.25 143 ASP A O 1
ATOM 1135 N N . GLN A 1 144 ? 22.671 -17.352 -15.485 1.00 73.62 144 GLN A N 1
ATOM 1136 C CA . GLN A 1 144 ? 22.056 -18.094 -16.581 1.00 73.62 144 GLN A CA 1
ATOM 1137 C C . GLN A 1 144 ? 20.533 -18.018 -16.510 1.00 73.62 144 GLN A C 1
ATOM 1139 O O . GLN A 1 144 ? 19.892 -17.803 -17.535 1.00 73.62 144 GLN A O 1
ATOM 1144 N N . LEU A 1 145 ? 19.963 -18.124 -15.305 1.00 77.06 145 LEU A N 1
ATOM 1145 C CA . LEU A 1 145 ? 18.527 -17.948 -15.074 1.00 77.06 145 LEU A CA 1
ATOM 1146 C C . LEU A 1 145 ? 18.090 -16.533 -15.459 1.00 77.06 145 LEU A C 1
ATOM 1148 O O . LEU A 1 145 ? 17.199 -16.360 -16.289 1.00 77.06 145 LEU A O 1
ATOM 1152 N N . ALA A 1 146 ? 18.800 -15.522 -14.959 1.00 77.25 146 ALA A N 1
ATOM 1153 C CA . ALA A 1 146 ? 18.589 -14.142 -15.349 1.00 77.25 146 ALA A CA 1
ATOM 1154 C C . ALA A 1 146 ? 18.781 -13.966 -16.861 1.00 77.25 146 ALA A C 1
ATOM 1156 O O . ALA A 1 146 ? 17.936 -13.362 -17.504 1.00 77.25 146 ALA A O 1
ATOM 1157 N N . LYS A 1 147 ? 19.821 -14.519 -17.495 1.00 74.56 147 LYS A N 1
ATOM 1158 C CA . LYS A 1 147 ? 19.993 -14.428 -18.960 1.00 74.56 147 LYS A CA 1
ATOM 1159 C C . LYS A 1 147 ? 18.822 -15.053 -19.735 1.00 74.56 147 LYS A C 1
ATOM 1161 O O . LYS A 1 147 ? 18.435 -14.499 -20.758 1.00 74.56 147 LYS A O 1
ATOM 1166 N N . ALA A 1 148 ? 18.238 -16.135 -19.226 1.00 70.81 148 ALA A N 1
ATOM 1167 C CA . ALA A 1 148 ? 17.100 -16.834 -19.822 1.00 70.81 148 ALA A CA 1
ATOM 1168 C C . ALA A 1 148 ? 15.723 -16.213 -19.499 1.00 70.81 148 ALA A C 1
ATOM 1170 O O . ALA A 1 148 ? 14.703 -16.746 -19.924 1.00 70.81 148 ALA A O 1
ATOM 1171 N N . GLY A 1 149 ? 15.676 -15.080 -18.785 1.00 74.12 149 GLY A N 1
ATOM 1172 C CA . GLY A 1 149 ? 14.429 -14.358 -18.503 1.00 74.12 149 GLY A CA 1
ATOM 1173 C C . GLY A 1 149 ? 13.779 -14.688 -17.158 1.00 74.12 149 GLY A C 1
ATOM 1174 O O . GLY A 1 149 ? 12.704 -14.167 -16.873 1.00 74.12 149 GLY A O 1
ATOM 1175 N N . PHE A 1 150 ? 14.423 -15.508 -16.324 1.00 78.75 150 PHE A N 1
ATOM 1176 C CA . PHE A 1 150 ? 13.914 -15.871 -15.003 1.00 78.75 150 PHE A CA 1
ATOM 1177 C C . PHE A 1 150 ? 14.308 -14.854 -13.932 1.00 78.75 150 PHE A C 1
ATOM 1179 O O . PHE A 1 150 ? 15.414 -14.311 -13.962 1.00 78.75 150 PHE A O 1
ATOM 1186 N N . TYR A 1 151 ? 13.441 -14.663 -12.941 1.00 76.50 151 TYR A N 1
ATOM 1187 C CA . TYR A 1 151 ? 13.745 -13.923 -11.715 1.00 76.50 151 TYR A CA 1
ATOM 1188 C C . TYR A 1 151 ? 13.238 -14.676 -10.480 1.00 76.50 151 TYR A C 1
ATOM 1190 O O . TYR A 1 151 ? 12.254 -15.414 -10.548 1.00 76.50 151 TYR A O 1
ATOM 1198 N N . TYR A 1 152 ? 13.937 -14.529 -9.358 1.00 77.69 152 TYR A N 1
ATOM 1199 C CA . TYR A 1 152 ? 13.639 -15.205 -8.100 1.00 77.69 152 TYR A CA 1
ATOM 1200 C C . TYR A 1 152 ? 12.609 -14.432 -7.281 1.00 77.69 152 TYR A C 1
ATOM 1202 O O . TYR A 1 152 ? 12.746 -13.235 -7.051 1.00 77.69 152 TYR A O 1
ATOM 1210 N N . VAL A 1 153 ? 11.571 -15.134 -6.831 1.00 77.12 153 VAL A N 1
ATOM 1211 C CA . VAL A 1 153 ? 10.486 -14.550 -6.028 1.00 77.12 153 VAL A CA 1
ATOM 1212 C C . VAL A 1 153 ? 10.601 -14.959 -4.564 1.00 77.12 153 VAL A C 1
ATOM 1214 O O . VAL A 1 153 ? 10.189 -14.218 -3.676 1.00 77.12 153 VAL A O 1
ATOM 1217 N N . GLY A 1 154 ? 11.195 -16.120 -4.292 1.00 73.81 154 GLY A N 1
ATOM 1218 C CA . GLY A 1 154 ? 11.402 -16.603 -2.935 1.00 73.81 154 GLY A CA 1
ATOM 1219 C C . GLY A 1 154 ? 11.370 -18.122 -2.839 1.00 73.81 154 GLY A C 1
ATOM 1220 O O . GLY A 1 154 ? 11.252 -18.840 -3.833 1.00 73.81 154 GLY A O 1
ATOM 1221 N N . LYS A 1 155 ? 11.456 -18.615 -1.606 1.00 70.62 155 LYS A N 1
ATOM 1222 C CA . LYS A 1 155 ? 11.373 -20.036 -1.272 1.00 70.62 155 LYS A CA 1
ATOM 1223 C C . LYS A 1 155 ? 10.171 -20.261 -0.361 1.00 70.62 155 LYS A C 1
ATOM 1225 O O . LYS A 1 155 ? 10.018 -19.525 0.612 1.00 70.62 155 LYS A O 1
ATOM 1230 N N . ARG A 1 156 ? 9.355 -21.283 -0.636 1.00 66.75 156 ARG A N 1
ATOM 1231 C CA . ARG A 1 156 ? 8.363 -21.799 0.325 1.00 66.75 156 ARG A CA 1
ATOM 1232 C C . ARG A 1 156 ? 8.626 -23.276 0.556 1.00 66.75 156 ARG A C 1
ATOM 1234 O O . ARG A 1 156 ? 8.859 -24.013 -0.396 1.00 66.75 156 ARG A O 1
ATOM 1241 N N . ASP A 1 157 ? 8.663 -23.665 1.824 1.00 67.94 157 ASP A N 1
ATOM 1242 C CA . ASP A 1 157 ? 8.987 -25.012 2.292 1.00 67.94 157 ASP A CA 1
ATOM 1243 C C . ASP A 1 157 ? 10.335 -25.523 1.739 1.00 67.94 157 ASP A C 1
ATOM 1245 O O . ASP A 1 157 ? 11.402 -25.187 2.266 1.00 67.94 157 ASP A O 1
ATOM 1249 N N . SER A 1 158 ? 10.318 -26.273 0.635 1.00 62.47 158 SER A N 1
ATOM 1250 C CA . SER A 1 158 ? 11.512 -26.776 -0.069 1.00 62.47 158 SER A CA 1
ATOM 1251 C C . SER A 1 158 ? 11.571 -26.399 -1.552 1.00 62.47 158 SER A C 1
ATOM 1253 O O . SER A 1 158 ? 12.515 -26.778 -2.239 1.00 62.47 158 SER A O 1
ATOM 1255 N N . GLU A 1 159 ? 10.615 -25.607 -2.029 1.00 62.25 159 GLU A N 1
ATOM 1256 C CA . GLU A 1 159 ? 10.462 -25.238 -3.433 1.00 62.25 159 GLU A CA 1
ATOM 1257 C C . GLU A 1 159 ? 10.947 -23.811 -3.685 1.00 62.25 159 GLU A C 1
ATOM 1259 O O . GLU A 1 159 ? 10.670 -22.883 -2.915 1.00 62.25 159 GLU A O 1
ATOM 1264 N N . LEU A 1 160 ? 11.670 -23.632 -4.789 1.00 66.81 160 LEU A N 1
ATOM 1265 C CA . LEU A 1 160 ? 12.118 -22.323 -5.249 1.00 66.81 160 LEU A CA 1
ATOM 1266 C C . LEU A 1 160 ? 11.140 -21.797 -6.288 1.00 66.81 160 LEU A C 1
ATOM 1268 O O . LEU A 1 160 ? 10.911 -22.428 -7.321 1.00 66.81 160 LEU A O 1
ATOM 1272 N N . TYR A 1 161 ? 10.597 -20.618 -6.004 1.00 66.12 161 TYR A N 1
ATOM 1273 C CA . TYR A 1 161 ? 9.678 -19.917 -6.881 1.00 66.12 161 TYR A CA 1
ATOM 1274 C C . TYR A 1 161 ? 10.486 -18.971 -7.755 1.00 66.12 161 TYR A C 1
ATOM 1276 O O . TYR A 1 161 ? 11.057 -17.981 -7.282 1.00 66.12 161 TYR A O 1
ATOM 1284 N N . ILE A 1 162 ? 10.544 -19.303 -9.039 1.00 67.62 162 ILE A N 1
ATOM 1285 C CA . ILE A 1 162 ? 11.138 -18.461 -10.071 1.00 67.62 162 ILE A CA 1
ATOM 1286 C C . ILE A 1 162 ? 10.078 -18.174 -11.124 1.00 67.62 162 ILE A C 1
ATOM 1288 O O . ILE A 1 162 ? 9.280 -19.031 -11.485 1.00 67.62 162 ILE A O 1
ATOM 1292 N N . HIS A 1 163 ? 10.016 -16.938 -11.584 1.00 68.50 163 HIS A N 1
ATOM 1293 C CA . HIS A 1 163 ? 9.018 -16.509 -12.554 1.00 68.50 163 HIS A CA 1
ATOM 1294 C C . HIS A 1 163 ? 9.685 -16.268 -13.903 1.00 68.50 163 HIS A C 1
ATOM 1296 O O . HIS A 1 163 ? 10.823 -15.801 -13.958 1.00 68.50 163 HIS A O 1
ATOM 1302 N N . ILE A 1 164 ? 8.957 -16.544 -14.982 1.00 64.25 164 ILE A N 1
ATOM 1303 C CA . ILE A 1 164 ? 9.300 -16.120 -16.342 1.00 64.25 164 ILE A CA 1
ATOM 1304 C C . ILE A 1 164 ? 8.095 -15.375 -16.904 1.00 64.25 164 ILE A C 1
ATOM 1306 O O . ILE A 1 164 ? 6.999 -15.916 -16.887 1.00 64.25 164 ILE A O 1
ATOM 1310 N N . PHE A 1 165 ? 8.284 -14.119 -17.318 1.00 56.00 165 PHE A N 1
ATOM 1311 C CA . PHE A 1 165 ? 7.284 -13.230 -17.939 1.00 56.00 165 PHE A CA 1
ATOM 1312 C C . PHE A 1 165 ? 5.812 -13.694 -17.854 1.00 56.00 165 PHE A C 1
ATOM 1314 O O . PHE A 1 165 ? 5.321 -14.357 -18.761 1.00 56.00 165 PHE A O 1
ATOM 1321 N N . ASN A 1 166 ? 5.096 -13.284 -16.798 1.00 51.69 166 ASN A N 1
ATOM 1322 C CA . ASN A 1 166 ? 3.679 -13.598 -16.518 1.00 51.69 166 ASN A CA 1
ATOM 1323 C C . ASN A 1 166 ? 3.351 -15.049 -16.102 1.00 51.69 166 ASN A C 1
ATOM 1325 O O . ASN A 1 166 ? 2.178 -15.358 -15.897 1.00 51.69 166 ASN A O 1
ATOM 1329 N N . TYR A 1 167 ? 4.349 -15.913 -15.898 1.00 60.81 167 TYR A N 1
ATOM 1330 C CA . TYR A 1 167 ? 4.155 -17.301 -15.468 1.00 60.81 167 TYR A CA 1
ATOM 1331 C C . TYR A 1 167 ? 4.924 -17.628 -14.187 1.00 60.81 167 TYR A C 1
ATOM 1333 O O . TYR A 1 167 ? 6.065 -17.201 -13.988 1.00 60.81 167 TYR A O 1
ATOM 1341 N N . ILE A 1 168 ? 4.283 -18.420 -13.324 1.00 60.00 168 ILE A N 1
ATOM 1342 C CA . ILE A 1 168 ? 4.891 -18.996 -12.123 1.00 60.00 168 ILE A CA 1
ATOM 1343 C C . ILE A 1 168 ? 5.538 -20.320 -12.527 1.00 60.00 168 ILE A C 1
ATOM 1345 O O . ILE A 1 168 ? 4.866 -21.197 -13.076 1.00 60.00 168 ILE A O 1
ATOM 1349 N N . CYS A 1 169 ? 6.828 -20.480 -12.242 1.00 64.19 169 CYS A N 1
ATOM 1350 C CA . CYS A 1 169 ? 7.536 -21.737 -12.425 1.00 64.19 169 CYS A CA 1
ATOM 1351 C C . CYS A 1 169 ? 8.079 -22.244 -11.085 1.00 64.19 169 CYS A C 1
ATOM 1353 O O . CYS A 1 169 ? 8.554 -21.477 -10.242 1.00 64.19 169 CYS A O 1
ATOM 1355 N N . ILE A 1 170 ? 8.021 -23.558 -10.900 1.00 62.06 170 ILE A N 1
ATOM 1356 C CA . ILE A 1 170 ? 8.583 -24.243 -9.738 1.00 62.06 170 ILE A CA 1
ATOM 1357 C C . ILE A 1 170 ? 9.837 -24.972 -10.201 1.00 62.06 170 ILE A C 1
ATOM 1359 O O . ILE A 1 170 ? 9.798 -25.727 -11.174 1.00 62.06 170 ILE A O 1
ATOM 1363 N N . LEU A 1 171 ? 10.956 -24.718 -9.523 1.00 64.56 171 LEU A N 1
ATOM 1364 C CA . LEU A 1 171 ? 12.204 -25.433 -9.759 1.00 64.56 171 LEU A CA 1
ATOM 1365 C C . LEU A 1 171 ? 12.327 -26.594 -8.768 1.00 64.56 171 LEU A C 1
ATOM 1367 O O . LEU A 1 171 ? 12.481 -26.373 -7.566 1.00 64.56 171 LEU A O 1
ATOM 1371 N N . PHE A 1 172 ? 12.312 -27.817 -9.288 1.00 63.12 172 PHE A N 1
ATOM 1372 C CA . PHE A 1 172 ? 12.576 -29.042 -8.543 1.00 63.12 172 PHE A CA 1
ATOM 1373 C C . PHE A 1 172 ? 14.042 -29.444 -8.697 1.00 63.12 172 PHE A C 1
ATOM 1375 O O . PHE A 1 172 ? 14.576 -29.436 -9.805 1.00 63.12 172 PHE A O 1
ATOM 1382 N N . LEU A 1 173 ? 14.685 -29.818 -7.591 1.00 63.28 173 LEU A N 1
ATOM 1383 C CA . LEU A 1 173 ? 16.018 -30.422 -7.581 1.00 63.28 173 LEU A CA 1
ATOM 1384 C C . LEU A 1 173 ? 15.866 -31.927 -7.344 1.00 63.28 173 LEU A C 1
ATOM 1386 O O . LEU A 1 173 ? 15.370 -32.330 -6.293 1.00 63.28 173 LEU A O 1
ATOM 1390 N N . HIS A 1 174 ? 16.298 -32.746 -8.299 1.00 67.06 174 HIS A N 1
ATOM 1391 C CA . HIS A 1 174 ? 16.379 -34.193 -8.133 1.00 67.06 174 HIS A CA 1
ATOM 1392 C C . HIS A 1 174 ? 17.739 -34.623 -7.555 1.00 67.06 174 HIS A C 1
ATOM 1394 O O . HIS A 1 174 ? 18.759 -33.947 -7.700 1.00 67.06 174 HIS A O 1
ATOM 1400 N N . ASN A 1 175 ? 17.747 -35.785 -6.891 1.00 60.72 175 ASN A N 1
ATOM 1401 C CA . ASN A 1 175 ? 18.931 -36.366 -6.238 1.00 60.72 175 ASN A CA 1
ATOM 1402 C C . ASN A 1 175 ? 20.059 -36.762 -7.208 1.00 60.72 175 ASN A C 1
ATOM 1404 O O . ASN A 1 175 ? 21.186 -36.976 -6.775 1.00 60.72 175 ASN A O 1
ATOM 1408 N N . ASP A 1 176 ? 19.770 -36.864 -8.502 1.00 65.94 176 ASP A N 1
ATOM 1409 C CA . ASP A 1 176 ? 20.722 -37.153 -9.580 1.00 65.94 176 ASP A CA 1
ATOM 1410 C C . ASP A 1 176 ? 21.445 -35.894 -10.104 1.00 65.94 176 ASP A C 1
ATOM 1412 O O . ASP A 1 176 ? 22.232 -35.974 -11.046 1.00 65.94 176 ASP A O 1
ATOM 1416 N N . GLY A 1 177 ? 21.207 -34.726 -9.491 1.00 63.28 177 GLY A N 1
ATOM 1417 C CA . GLY A 1 177 ? 21.791 -33.450 -9.908 1.00 63.28 177 GLY A CA 1
ATOM 1418 C C . GLY A 1 177 ? 21.054 -32.782 -11.073 1.00 63.28 177 GLY A C 1
ATOM 1419 O O . GLY A 1 177 ? 21.516 -31.753 -11.577 1.00 63.28 177 GLY A O 1
ATOM 1420 N N . VAL A 1 178 ? 19.911 -33.335 -11.493 1.00 63.84 178 VAL A N 1
ATOM 1421 C CA . VAL A 1 178 ? 19.030 -32.741 -12.502 1.00 63.84 178 VAL A CA 1
ATOM 1422 C C . VAL A 1 178 ? 18.075 -31.757 -11.830 1.00 63.84 178 VAL A C 1
ATOM 1424 O O . VAL A 1 178 ? 17.468 -32.050 -10.800 1.00 63.84 178 VAL A O 1
ATOM 1427 N N . CYS A 1 179 ? 17.916 -30.573 -12.422 1.00 64.25 179 CYS A N 1
ATOM 1428 C CA . CYS A 1 179 ? 16.893 -29.620 -12.011 1.00 64.25 179 CYS A CA 1
ATOM 1429 C C . CYS A 1 179 ? 15.784 -29.575 -13.067 1.00 64.25 179 CYS A C 1
ATOM 1431 O O . CYS A 1 179 ? 16.052 -29.325 -14.243 1.00 64.25 179 CYS A O 1
ATOM 1433 N N . VAL A 1 180 ? 14.533 -29.756 -12.655 1.00 64.12 180 VAL A N 1
ATOM 1434 C CA . VAL A 1 180 ? 13.373 -29.668 -13.549 1.00 64.12 180 VAL A CA 1
ATOM 1435 C C . VAL A 1 180 ? 12.577 -28.426 -13.200 1.00 64.12 180 VAL A C 1
ATOM 1437 O O . VAL A 1 180 ? 12.161 -28.241 -12.059 1.00 64.12 180 VAL A O 1
ATOM 1440 N N . LEU A 1 181 ? 12.368 -27.561 -14.186 1.00 61.84 181 LEU A N 1
ATOM 1441 C CA . LEU A 1 181 ? 11.463 -26.436 -14.069 1.00 61.84 181 LEU A CA 1
ATOM 1442 C C . LEU A 1 181 ? 10.098 -26.831 -14.625 1.00 61.84 181 LEU A C 1
ATOM 1444 O O . LEU A 1 181 ? 9.986 -27.148 -15.811 1.00 61.84 181 LEU A O 1
ATOM 1448 N N . GLN A 1 182 ? 9.064 -26.745 -13.797 1.00 58.22 182 GLN A N 1
ATOM 1449 C CA . GLN A 1 182 ? 7.691 -26.988 -14.218 1.00 58.22 182 GLN A CA 1
ATOM 1450 C C . GLN A 1 182 ? 6.874 -25.698 -14.093 1.00 58.22 182 GLN A C 1
ATOM 1452 O O . GLN A 1 182 ? 6.831 -25.080 -13.028 1.00 58.22 182 GLN A O 1
ATOM 1457 N N . GLY A 1 183 ? 6.238 -25.274 -15.186 1.00 55.78 183 GLY A N 1
ATOM 1458 C CA . GLY A 1 183 ? 5.348 -24.112 -15.224 1.00 55.78 183 GLY A CA 1
ATOM 1459 C C . GLY A 1 183 ? 4.073 -24.395 -16.017 1.00 55.78 183 GLY A C 1
ATOM 1460 O O . GLY A 1 183 ? 4.104 -25.123 -17.009 1.00 55.78 183 GLY A O 1
ATOM 1461 N N . VAL A 1 184 ? 2.951 -23.812 -15.587 1.00 48.22 184 VAL A N 1
ATOM 1462 C CA . VAL A 1 184 ? 1.651 -23.914 -16.271 1.00 48.22 184 VAL A CA 1
ATOM 1463 C C . VAL A 1 184 ? 1.375 -22.580 -16.969 1.00 48.22 184 VAL A C 1
ATOM 1465 O O . VAL A 1 184 ? 1.204 -21.551 -16.317 1.00 48.22 184 VAL A O 1
ATOM 1468 N N . MET A 1 185 ? 1.382 -22.580 -18.299 1.00 49.03 185 MET A N 1
ATOM 1469 C CA . MET A 1 185 ? 0.924 -21.470 -19.133 1.00 49.03 185 MET A CA 1
ATOM 1470 C C . MET A 1 185 ? -0.593 -21.599 -19.306 1.00 49.03 185 MET A C 1
ATOM 1472 O O . MET A 1 185 ? -1.104 -22.713 -19.387 1.00 49.03 185 MET A O 1
ATOM 1476 N N . MET A 1 186 ? -1.316 -20.481 -19.432 1.00 41.53 186 MET A N 1
ATOM 1477 C CA . MET A 1 186 ? -2.772 -20.441 -19.693 1.00 41.53 186 MET A CA 1
ATOM 1478 C C . MET A 1 186 ? -3.225 -21.294 -20.907 1.00 41.53 186 MET A C 1
ATOM 1480 O O . MET A 1 186 ? -4.419 -21.525 -21.062 1.00 41.53 186 MET A O 1
ATOM 1484 N N . CYS A 1 187 ? -2.285 -21.805 -21.722 1.00 38.06 187 CYS A N 1
ATOM 1485 C CA . CYS A 1 187 ? -2.520 -22.695 -22.862 1.00 38.06 187 CYS A CA 1
ATOM 1486 C C . CYS A 1 187 ? -1.569 -23.927 -22.955 1.00 38.06 187 CYS A C 1
ATOM 1488 O O . CYS A 1 187 ? -1.468 -24.501 -24.035 1.00 38.06 187 CYS A O 1
ATOM 1490 N N . GLY A 1 188 ? -0.845 -24.346 -21.899 1.00 49.25 188 GLY A N 1
ATOM 1491 C CA . GLY A 1 188 ? 0.042 -25.534 -21.964 1.00 49.25 188 GLY A CA 1
ATOM 1492 C C . GLY A 1 188 ? 1.053 -25.681 -20.813 1.00 49.25 188 GLY A C 1
ATOM 1493 O O . GLY A 1 188 ? 1.153 -24.809 -19.953 1.00 49.25 188 GLY A O 1
ATOM 1494 N N . VAL A 1 189 ? 1.827 -26.777 -20.782 1.00 49.41 189 VAL A N 1
ATOM 1495 C CA . VAL A 1 189 ? 2.903 -26.994 -19.785 1.00 49.41 189 VAL A CA 1
ATOM 1496 C C . VAL A 1 189 ? 4.247 -26.581 -20.388 1.00 49.41 189 VAL A C 1
ATOM 1498 O O . VAL A 1 189 ? 4.655 -27.102 -21.426 1.00 49.41 189 VAL A O 1
ATOM 1501 N N . MET A 1 190 ? 4.957 -25.659 -19.737 1.00 52.78 190 MET A N 1
ATOM 1502 C CA . MET A 1 190 ? 6.349 -25.348 -20.060 1.00 52.78 190 MET A CA 1
ATOM 1503 C C . MET A 1 190 ? 7.244 -26.193 -19.157 1.00 52.78 190 MET A C 1
ATOM 1505 O O . MET A 1 190 ? 7.254 -26.012 -17.936 1.00 52.78 190 MET A O 1
ATOM 1509 N N . VAL A 1 191 ? 7.980 -27.123 -19.763 1.00 52.34 191 VAL A N 1
ATOM 1510 C CA . VAL A 1 191 ? 8.986 -27.933 -19.074 1.00 52.34 191 VAL A CA 1
ATOM 1511 C C . VAL A 1 191 ? 10.350 -27.450 -19.542 1.00 52.34 191 VAL A C 1
ATOM 1513 O O . VAL A 1 191 ? 10.727 -27.649 -20.698 1.00 52.34 191 VAL A O 1
ATOM 1516 N N . CYS A 1 192 ? 11.104 -26.804 -18.656 1.00 54.75 192 CYS A N 1
ATOM 1517 C CA . CYS A 1 192 ? 12.525 -26.584 -18.911 1.00 54.75 192 CYS A CA 1
ATOM 1518 C C . CYS A 1 192 ? 13.321 -27.624 -18.141 1.00 54.75 192 CYS A C 1
ATOM 1520 O O . CYS A 1 192 ? 13.189 -27.743 -16.923 1.00 54.75 192 CYS A O 1
ATOM 1522 N N . VAL A 1 193 ? 14.176 -28.352 -18.849 1.00 52.62 193 VAL A N 1
ATOM 1523 C CA . VAL A 1 193 ? 15.102 -29.292 -18.223 1.00 52.62 193 VAL A CA 1
ATOM 1524 C C . VAL A 1 193 ? 16.461 -28.608 -18.105 1.00 52.62 193 VAL A C 1
ATOM 1526 O O . VAL A 1 193 ? 17.051 -28.169 -19.097 1.00 52.62 193 VAL A O 1
ATOM 1529 N N . CYS A 1 194 ? 16.946 -28.493 -16.873 1.00 56.88 194 CYS A N 1
ATOM 1530 C CA . CYS A 1 194 ? 18.292 -28.038 -16.561 1.00 56.88 194 CYS A CA 1
ATOM 1531 C C . CYS A 1 194 ? 19.118 -29.250 -16.131 1.00 56.88 194 CYS A C 1
ATOM 1533 O O . CYS A 1 194 ? 18.865 -29.843 -15.083 1.00 56.88 194 CYS A O 1
ATOM 1535 N N . VAL A 1 195 ? 20.146 -29.587 -16.904 1.00 53.97 195 VAL A N 1
ATOM 1536 C CA . VAL A 1 195 ? 21.102 -30.639 -16.537 1.00 53.97 195 VAL A CA 1
ATOM 1537 C C . VAL A 1 195 ? 22.417 -29.966 -16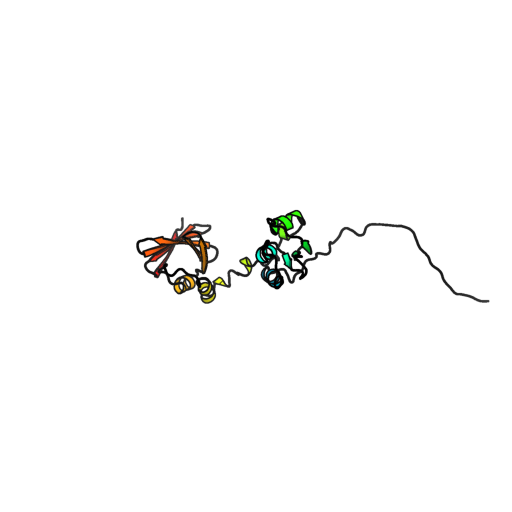.170 1.00 53.97 195 VAL A C 1
ATOM 1539 O O . VAL A 1 195 ? 22.961 -29.202 -16.965 1.00 53.97 195 VAL A O 1
ATOM 1542 N N . CYS A 1 196 ? 22.918 -30.218 -14.958 1.00 54.94 196 CYS A N 1
ATOM 1543 C CA . CYS A 1 196 ? 24.264 -29.823 -14.522 1.00 54.94 196 CYS A CA 1
ATOM 1544 C C . CYS A 1 196 ? 24.630 -28.345 -14.787 1.00 54.94 196 CYS A C 1
ATOM 1546 O O . CYS A 1 196 ? 25.691 -28.047 -15.332 1.00 54.94 196 CYS A O 1
ATOM 1548 N N . GLY A 1 197 ? 23.751 -27.403 -14.429 1.00 53.88 197 GLY A N 1
ATOM 1549 C CA . GLY A 1 197 ? 24.027 -25.970 -14.606 1.00 53.88 197 GLY A CA 1
ATOM 1550 C C . GLY A 1 197 ? 23.981 -25.493 -16.064 1.00 53.88 197 GLY A C 1
ATOM 1551 O O . GLY A 1 197 ? 24.504 -24.429 -16.383 1.00 53.88 197 GLY A O 1
ATOM 1552 N N . VAL A 1 198 ? 23.363 -26.258 -16.965 1.00 57.41 198 VAL A N 1
ATOM 1553 C CA . VAL A 1 198 ? 23.064 -25.834 -18.334 1.00 57.41 198 VAL A CA 1
ATOM 1554 C C . VAL A 1 198 ? 21.563 -25.965 -18.562 1.00 57.41 198 VAL A C 1
ATOM 1556 O O . VAL A 1 198 ? 20.992 -27.050 -18.446 1.00 57.41 198 VAL A O 1
ATOM 1559 N N . LEU A 1 199 ? 20.916 -24.847 -18.896 1.00 57.72 199 LEU A N 1
ATOM 1560 C CA . LEU A 1 199 ? 19.554 -24.851 -19.424 1.00 57.72 199 LEU A CA 1
ATOM 1561 C C . LEU A 1 199 ? 19.622 -25.469 -20.827 1.00 57.72 199 LEU A C 1
ATOM 1563 O O . LEU A 1 199 ? 20.082 -24.814 -21.760 1.00 57.72 199 LEU A O 1
ATOM 1567 N N . GLN A 1 200 ? 19.242 -26.740 -20.963 1.00 52.16 200 GLN A N 1
ATOM 1568 C CA . GLN A 1 200 ? 19.381 -27.470 -22.230 1.00 52.16 200 GLN A CA 1
ATOM 1569 C C . GLN A 1 200 ? 18.248 -27.166 -23.221 1.00 52.16 200 GLN A C 1
ATOM 1571 O O . GLN A 1 200 ? 18.388 -27.437 -24.410 1.00 52.16 200 GLN A O 1
ATOM 1576 N N . GLY A 1 201 ? 17.159 -26.545 -22.765 1.00 53.25 201 GLY A N 1
ATOM 1577 C CA . GLY A 1 201 ? 16.092 -26.066 -23.633 1.00 53.25 201 GLY A CA 1
ATOM 1578 C C . GLY A 1 201 ? 14.839 -25.657 -22.868 1.00 53.25 201 GLY A C 1
ATOM 1579 O O . GLY A 1 201 ? 14.637 -26.038 -21.713 1.00 53.25 201 GLY A O 1
ATOM 1580 N N . VAL A 1 202 ? 13.999 -24.871 -23.539 1.00 49.50 202 VAL A N 1
ATOM 1581 C CA . VAL A 1 202 ? 12.612 -24.614 -23.145 1.00 49.50 202 VAL A CA 1
ATOM 1582 C C . VAL A 1 202 ? 11.746 -25.519 -24.010 1.00 49.50 202 VAL A C 1
ATOM 1584 O O . VAL A 1 202 ? 11.658 -25.291 -25.215 1.00 49.50 202 VAL A O 1
ATOM 1587 N N . MET A 1 203 ? 11.139 -26.556 -23.435 1.00 40.47 203 MET A N 1
ATOM 1588 C CA . MET A 1 203 ? 10.181 -27.384 -24.162 1.00 40.47 203 MET A CA 1
ATOM 1589 C C . MET A 1 203 ? 8.772 -26.903 -23.821 1.00 40.47 203 MET A C 1
ATOM 1591 O O . MET A 1 203 ? 8.301 -27.028 -22.690 1.00 40.47 203 MET A O 1
ATOM 1595 N N . MET A 1 204 ? 8.110 -26.300 -24.805 1.00 36.16 204 MET A N 1
ATOM 1596 C CA . MET A 1 204 ? 6.677 -26.040 -24.739 1.00 36.16 204 MET A CA 1
ATOM 1597 C C . MET A 1 204 ? 5.962 -27.331 -25.135 1.00 36.16 204 MET A C 1
ATOM 1599 O O . MET A 1 204 ? 6.012 -27.723 -26.300 1.00 36.16 204 MET A O 1
ATOM 1603 N N . CYS A 1 205 ? 5.313 -28.001 -24.183 1.00 31.73 205 CYS A N 1
ATOM 1604 C CA . CYS A 1 205 ? 4.344 -29.033 -24.528 1.00 31.73 205 CYS A CA 1
ATOM 1605 C C . CYS A 1 205 ? 3.097 -28.320 -25.057 1.00 31.73 205 CYS A C 1
ATOM 1607 O O . CYS A 1 205 ? 2.309 -27.774 -24.281 1.00 31.73 205 CYS A O 1
ATOM 1609 N N . VAL A 1 206 ? 2.966 -28.276 -26.382 1.00 30.27 206 VAL A N 1
ATOM 1610 C CA . VAL A 1 206 ? 1.722 -27.898 -27.057 1.00 30.27 206 VAL A CA 1
ATOM 1611 C C . VAL A 1 206 ? 0.796 -29.112 -26.972 1.00 30.27 206 VAL A C 1
ATOM 1613 O O . VAL A 1 206 ? 1.224 -30.211 -27.329 1.00 30.27 206 VAL A O 1
ATOM 1616 N N . CYS A 1 207 ? -0.412 -28.931 -26.432 1.00 32.28 207 CYS A N 1
ATOM 1617 C CA . CYS A 1 207 ? -1.457 -29.959 -26.462 1.00 32.28 207 CYS A CA 1
ATOM 1618 C C . CYS A 1 207 ? -1.908 -30.248 -27.897 1.00 32.28 207 CYS A C 1
ATOM 1620 O O . CYS A 1 207 ? -2.012 -29.275 -28.680 1.00 32.28 207 CYS A O 1
#